Protein AF-A0AAN5CWL3-F1 (afdb_monomer)

Nearest PDB structures (foldseek):
  3g67-assembly1_B  TM=2.991E-01  e=2.976E+00  Thermotoga maritima
  3g6b-assembly1_B  TM=2.687E-01  e=3.413E+00  Thermotoga maritima
  3ja6-assembly1_I  TM=2.545E-01  e=3.413E+00  Escherichia coli

InterPro domains:
  IPR019402 CWH43-like, N-terminal domain [PF10277] (7-210)
  IPR039545 Post-GPI attachment to proteins factor 2 [PTHR12892] (1-224)

Foldseek 3Di:
DLLVLLVVLQVVCCVPPQVVLQCDADPQGNVQHASHDASLCSCPPDPPSVVSNVVVLVVVLVVLVVCLVQLCVLQPDDPPLNVLLNVLSVQLSVLVVLLSVQHPPDPVSVVSNVVSVVSNLVSLLVNLVSSLVSLVVSCVCVVDPVSVVLSVVSVVLSVVLVVLVVLLVVLSVVCNVVVDNVSVVSNRVSSSSNSVSSVVSVVSSVVVSVVPDPDDDPDDPDDD

Mean predicted aligned error: 6.29 Å

Structure (mmCIF, N/CA/C/O backbone):
data_AF-A0AAN5CWL3-F1
#
_entry.id   AF-A0AAN5CWL3-F1
#
loop_
_atom_site.group_PDB
_atom_site.id
_atom_site.type_symbol
_atom_site.label_atom_id
_atom_site.label_alt_id
_atom_site.label_comp_id
_atom_site.label_asym_id
_atom_site.label_entity_id
_atom_site.label_seq_id
_atom_site.pdbx_PDB_ins_code
_atom_site.Cartn_x
_atom_site.Cartn_y
_atom_site.Cartn_z
_atom_site.occupancy
_atom_site.B_iso_or_equiv
_atom_site.auth_seq_id
_atom_site.auth_comp_id
_atom_site.auth_asym_id
_atom_site.auth_atom_id
_atom_site.pdbx_PDB_model_num
ATOM 1 N N . LEU A 1 1 ? -11.736 -1.104 -3.174 1.00 79.50 1 LEU A N 1
ATOM 2 C CA . LEU A 1 1 ? -11.719 -0.531 -4.537 1.00 79.50 1 LEU A CA 1
ATOM 3 C C . LEU A 1 1 ? -10.296 -0.461 -5.112 1.0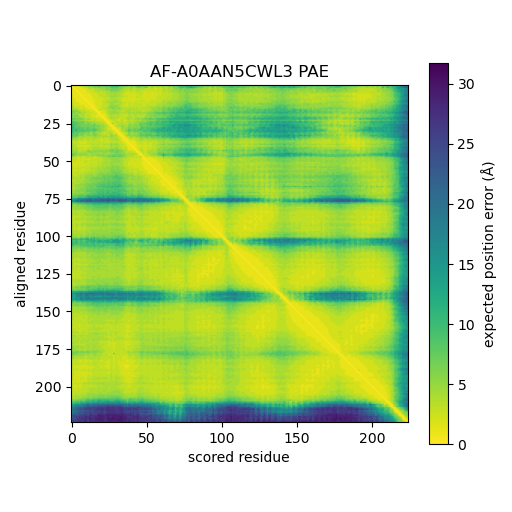0 79.50 1 LEU A C 1
ATOM 5 O O . LEU A 1 1 ? -10.069 -1.231 -6.031 1.00 79.50 1 LEU A O 1
ATOM 9 N N . PRO A 1 2 ? -9.313 0.294 -4.566 1.00 80.75 2 PRO A N 1
ATOM 10 C CA . PRO A 1 2 ? -7.988 0.422 -5.200 1.00 80.75 2 PRO A CA 1
ATOM 11 C C . PRO A 1 2 ? -7.260 -0.899 -5.455 1.00 80.75 2 PRO A C 1
ATOM 13 O O . PRO A 1 2 ? -6.766 -1.118 -6.552 1.00 80.75 2 PRO A O 1
ATOM 16 N N . ALA A 1 3 ? -7.234 -1.807 -4.478 1.00 85.50 3 ALA A N 1
ATOM 17 C CA . ALA A 1 3 ? -6.549 -3.087 -4.645 1.00 85.50 3 ALA A CA 1
ATOM 18 C C . ALA A 1 3 ? -7.186 -3.974 -5.723 1.00 85.50 3 ALA A C 1
ATOM 20 O O . ALA A 1 3 ? -6.472 -4.546 -6.537 1.00 85.50 3 ALA A O 1
ATOM 21 N N . LEU A 1 4 ? -8.522 -4.029 -5.780 1.00 87.94 4 LEU A N 1
ATOM 22 C CA . LEU A 1 4 ? -9.232 -4.736 -6.850 1.00 87.94 4 LEU A CA 1
ATOM 23 C C . LEU A 1 4 ? -8.887 -4.137 -8.215 1.00 87.94 4 LEU A C 1
ATOM 25 O O . LEU A 1 4 ? -8.538 -4.875 -9.128 1.00 87.94 4 LEU A O 1
ATOM 29 N N . SER A 1 5 ? -8.905 -2.808 -8.334 1.00 87.62 5 SER A N 1
ATOM 30 C CA . SER A 1 5 ? -8.532 -2.112 -9.567 1.00 87.62 5 SER A CA 1
ATOM 31 C C . SER A 1 5 ? -7.090 -2.405 -9.982 1.00 87.62 5 SER A C 1
ATOM 33 O O . SER A 1 5 ? -6.843 -2.635 -11.161 1.00 87.62 5 SER A O 1
ATOM 35 N N . ILE A 1 6 ? -6.145 -2.460 -9.035 1.00 89.00 6 ILE A N 1
ATOM 36 C CA . ILE A 1 6 ? -4.753 -2.833 -9.320 1.00 89.00 6 ILE A CA 1
ATOM 37 C C . ILE A 1 6 ? -4.670 -4.267 -9.840 1.00 89.00 6 ILE A C 1
ATOM 39 O O . ILE A 1 6 ? -4.045 -4.486 -10.872 1.00 89.00 6 ILE A O 1
ATOM 43 N N . TYR A 1 7 ? -5.304 -5.240 -9.179 1.00 91.94 7 TYR A N 1
ATOM 44 C CA . TYR A 1 7 ? -5.269 -6.627 -9.655 1.00 91.94 7 TYR A CA 1
ATOM 45 C C . TYR A 1 7 ? -5.927 -6.783 -11.023 1.00 91.94 7 TYR A C 1
ATOM 47 O O . TYR A 1 7 ? -5.388 -7.487 -11.872 1.00 91.94 7 TYR A O 1
ATOM 55 N N . LEU A 1 8 ? -7.029 -6.073 -11.277 1.00 91.56 8 LEU A N 1
ATOM 56 C CA . LEU A 1 8 ? -7.641 -6.015 -12.603 1.00 91.56 8 LEU A CA 1
ATOM 57 C C . LEU A 1 8 ? -6.682 -5.421 -13.641 1.00 91.56 8 LEU A C 1
ATOM 59 O O . LEU A 1 8 ? -6.566 -5.976 -14.729 1.00 91.56 8 LEU A O 1
ATOM 63 N N . CYS A 1 9 ? -5.952 -4.350 -13.308 1.00 90.12 9 CYS A N 1
ATOM 64 C CA . CYS A 1 9 ? -4.927 -3.787 -14.189 1.00 90.12 9 CYS A CA 1
ATOM 65 C C . CYS A 1 9 ? -3.799 -4.791 -14.452 1.00 90.12 9 CYS A C 1
ATOM 67 O O . CYS A 1 9 ? -3.407 -4.957 -15.597 1.00 90.12 9 CYS A O 1
ATOM 69 N N . ILE A 1 10 ? -3.307 -5.491 -13.424 1.00 89.62 10 ILE A N 1
ATOM 70 C CA . ILE A 1 10 ? -2.256 -6.514 -13.551 1.00 89.62 10 ILE A CA 1
ATOM 71 C C . ILE A 1 10 ? -2.705 -7.631 -14.485 1.00 89.62 10 ILE A C 1
ATOM 73 O O . ILE A 1 10 ? -2.039 -7.894 -15.483 1.00 89.62 10 ILE A O 1
ATOM 77 N N . ILE A 1 11 ? -3.855 -8.239 -14.201 1.00 91.12 11 ILE A N 1
ATOM 78 C CA . ILE A 1 11 ? -4.400 -9.338 -14.999 1.00 91.12 11 ILE A CA 1
ATOM 79 C C . ILE A 1 11 ? -4.647 -8.871 -16.437 1.00 91.12 11 ILE A C 1
ATOM 81 O O . ILE A 1 11 ? -4.184 -9.511 -17.376 1.00 91.12 11 ILE A O 1
ATOM 85 N N . SER A 1 12 ? -5.313 -7.726 -16.620 1.00 90.38 12 SER A N 1
ATOM 86 C CA . SER A 1 12 ? -5.584 -7.166 -17.947 1.00 90.38 12 SER A CA 1
ATOM 87 C C . SER A 1 12 ? -4.302 -6.915 -18.735 1.00 90.38 12 SER A C 1
ATOM 89 O O . SER A 1 12 ? -4.251 -7.206 -19.924 1.00 90.38 12 SER A O 1
ATOM 91 N N . SER A 1 13 ? -3.252 -6.415 -18.092 1.00 88.25 13 SER A N 1
ATOM 92 C CA . SER A 1 13 ? -1.973 -6.174 -18.749 1.00 88.25 13 SER A CA 1
ATOM 93 C C . SER A 1 13 ? -1.266 -7.446 -19.188 1.00 88.25 13 SER A C 1
ATOM 95 O O . SER A 1 13 ? -0.674 -7.450 -20.263 1.00 88.25 13 SER A O 1
ATOM 97 N N . PHE A 1 14 ? -1.353 -8.524 -18.406 1.00 88.00 14 PHE A N 1
ATOM 98 C CA . PHE A 1 14 ? -0.817 -9.821 -18.818 1.00 88.00 14 PHE A CA 1
ATOM 99 C C . PHE A 1 14 ? -1.525 -10.378 -20.054 1.00 88.00 14 PHE A C 1
ATOM 101 O O . PHE A 1 14 ? -0.875 -11.034 -20.857 1.00 88.00 14 PHE A O 1
ATOM 108 N N . PHE A 1 15 ? -2.816 -10.092 -20.246 1.00 89.62 15 PHE A N 1
ATOM 109 C CA . PHE A 1 15 ? -3.534 -10.496 -21.458 1.00 89.62 15 PHE A CA 1
ATOM 110 C C . PHE A 1 15 ? -3.274 -9.566 -22.647 1.00 89.62 15 PHE A C 1
ATOM 112 O O . PHE A 1 15 ? -3.066 -10.041 -23.758 1.00 89.62 15 PHE A O 1
ATOM 119 N N . SER A 1 16 ? -3.274 -8.251 -22.427 1.00 89.62 16 SER A N 1
ATOM 120 C CA . SER A 1 16 ? -3.206 -7.267 -23.516 1.00 89.62 16 SER A CA 1
ATOM 121 C C . SER A 1 16 ? -1.782 -6.931 -23.967 1.00 89.62 16 SER A C 1
ATOM 123 O O . SER A 1 16 ? -1.596 -6.507 -25.100 1.00 89.62 16 SER A O 1
ATOM 125 N N . ASN A 1 17 ? -0.782 -7.079 -23.091 1.00 88.00 17 ASN A N 1
ATOM 126 C CA . ASN A 1 17 ? 0.600 -6.635 -23.319 1.00 88.00 17 ASN A CA 1
ATOM 127 C C . ASN A 1 17 ? 1.632 -7.731 -22.986 1.00 88.00 17 ASN A C 1
ATOM 129 O O . ASN A 1 17 ? 2.762 -7.418 -22.602 1.00 88.00 17 ASN A O 1
ATOM 133 N N . ALA A 1 18 ? 1.252 -9.007 -23.126 1.00 86.31 18 ALA A N 1
ATOM 134 C CA . ALA A 1 18 ? 2.096 -10.165 -22.809 1.00 86.31 18 ALA A CA 1
ATOM 135 C C . ALA A 1 18 ? 3.486 -10.082 -23.460 1.00 86.31 18 ALA A C 1
ATOM 137 O O . ALA A 1 18 ? 4.497 -10.287 -22.787 1.00 86.31 18 ALA A O 1
ATOM 138 N N . ASP A 1 19 ? 3.534 -9.710 -24.743 1.00 86.31 19 ASP A N 1
ATOM 139 C CA . ASP A 1 19 ? 4.782 -9.610 -25.498 1.00 86.31 19 ASP A CA 1
ATOM 140 C C . ASP A 1 19 ? 5.715 -8.568 -24.877 1.00 86.31 19 ASP A C 1
ATOM 142 O O . ASP A 1 19 ? 6.866 -8.861 -24.577 1.00 86.31 19 ASP A O 1
ATOM 146 N N . GLN A 1 20 ? 5.217 -7.366 -24.579 1.00 86.19 20 GLN A N 1
ATOM 147 C CA . GLN A 1 20 ? 6.033 -6.310 -23.967 1.00 86.19 20 GLN A CA 1
ATOM 148 C C . GLN A 1 20 ? 6.523 -6.695 -22.565 1.00 86.19 20 GLN A C 1
ATOM 150 O O . GLN A 1 20 ? 7.660 -6.390 -22.203 1.00 86.19 20 GLN A O 1
ATOM 155 N N . ILE A 1 21 ? 5.689 -7.395 -21.791 1.00 87.06 21 ILE A N 1
ATOM 156 C CA . ILE A 1 21 ? 6.039 -7.895 -20.457 1.00 87.06 21 ILE A CA 1
ATOM 157 C C . ILE A 1 21 ? 7.160 -8.934 -20.540 1.00 87.06 21 ILE A C 1
ATOM 159 O O . ILE A 1 21 ? 8.103 -8.865 -19.757 1.00 87.06 21 ILE A O 1
ATOM 163 N N . ALA A 1 22 ? 7.115 -9.850 -21.510 1.00 83.75 22 ALA A N 1
ATOM 164 C CA . ALA A 1 22 ? 8.139 -10.881 -21.683 1.00 83.75 22 ALA A CA 1
ATOM 165 C C . ALA A 1 22 ? 9.536 -10.304 -21.990 1.00 83.75 22 ALA A C 1
ATOM 167 O O . ALA A 1 22 ? 10.556 -10.926 -21.674 1.00 83.75 22 ALA A O 1
ATOM 168 N N . TYR A 1 23 ? 9.597 -9.105 -22.578 1.00 85.06 23 TYR A N 1
ATOM 169 C CA . TYR A 1 23 ? 10.843 -8.383 -22.851 1.00 85.06 23 TYR A CA 1
ATOM 170 C C . TYR A 1 23 ? 11.202 -7.335 -21.787 1.00 85.06 23 TYR A C 1
ATOM 172 O O . TYR A 1 23 ? 12.205 -6.639 -21.950 1.00 85.06 23 TYR A O 1
ATOM 180 N N . TYR A 1 24 ? 10.447 -7.230 -20.689 1.00 85.38 24 TYR A N 1
ATOM 181 C CA . TYR A 1 24 ? 10.758 -6.283 -19.625 1.00 85.38 24 TYR A CA 1
ATOM 182 C C . TYR A 1 24 ? 12.102 -6.623 -18.966 1.00 85.38 24 TYR A C 1
ATOM 184 O O . TYR A 1 24 ? 12.316 -7.732 -18.470 1.00 85.38 24 TYR A O 1
ATOM 192 N N . SER A 1 25 ? 13.011 -5.650 -18.932 1.00 85.12 25 SER A N 1
ATOM 193 C CA . SER A 1 25 ? 14.343 -5.803 -18.347 1.00 85.12 25 SER A CA 1
ATOM 194 C C . SER A 1 25 ? 14.505 -5.001 -17.062 1.00 85.12 25 SER A C 1
ATOM 196 O O . SER A 1 25 ? 13.950 -3.909 -16.913 1.00 85.12 25 SER A O 1
ATOM 198 N N . ILE A 1 26 ? 15.347 -5.489 -16.151 1.00 84.62 26 ILE A N 1
ATOM 199 C CA . ILE A 1 26 ? 15.735 -4.721 -14.963 1.00 84.62 26 ILE A CA 1
ATOM 200 C C . ILE A 1 26 ? 16.492 -3.458 -15.430 1.00 84.62 26 ILE A C 1
ATOM 202 O O . ILE A 1 26 ? 17.439 -3.594 -16.204 1.00 84.62 26 ILE A O 1
ATOM 206 N N . PRO A 1 27 ? 16.160 -2.238 -14.955 1.00 77.62 27 PRO A N 1
ATOM 207 C CA . PRO A 1 27 ? 16.723 -0.992 -15.498 1.00 77.62 27 PRO A CA 1
ATOM 208 C C . PRO A 1 27 ? 18.258 -0.903 -15.518 1.00 77.62 27 PRO A C 1
ATOM 210 O O . PRO A 1 27 ? 18.821 -0.207 -16.353 1.00 77.62 27 PRO A O 1
ATOM 213 N N . THR A 1 28 ? 18.942 -1.584 -14.594 1.00 83.19 28 THR A N 1
ATOM 214 C CA . THR A 1 28 ? 20.413 -1.621 -14.502 1.00 83.19 28 THR A CA 1
ATOM 215 C C . THR A 1 28 ? 21.038 -2.848 -15.169 1.00 83.19 28 THR A C 1
ATOM 217 O O . THR A 1 28 ? 22.256 -2.911 -15.291 1.00 83.19 28 THR A O 1
ATOM 220 N N . CYS A 1 29 ? 20.230 -3.824 -15.590 1.00 87.06 29 CYS A N 1
ATOM 221 C CA . CYS A 1 29 ? 20.677 -5.099 -16.148 1.00 87.06 29 CYS A CA 1
ATOM 222 C C . CYS A 1 29 ? 19.821 -5.436 -17.386 1.00 87.06 29 CYS A C 1
ATOM 224 O O . CYS A 1 29 ? 18.930 -6.282 -17.306 1.00 87.06 29 CYS A O 1
ATOM 226 N N . PRO A 1 30 ? 20.065 -4.783 -18.539 1.00 84.31 30 PRO A N 1
ATOM 227 C CA . PRO A 1 30 ? 19.209 -4.897 -19.728 1.00 84.31 30 PRO A CA 1
ATOM 228 C C . PRO A 1 30 ? 19.206 -6.303 -20.352 1.00 84.31 30 PRO A C 1
ATOM 230 O O . PRO A 1 30 ? 18.271 -6.681 -21.048 1.00 84.31 30 PRO A O 1
ATOM 233 N N . HIS A 1 31 ? 20.242 -7.097 -20.079 1.00 85.62 31 HIS A N 1
ATOM 234 C CA . HIS A 1 31 ? 20.364 -8.486 -20.524 1.00 85.62 31 HIS A CA 1
ATOM 235 C C . HIS A 1 31 ? 19.501 -9.458 -19.702 1.00 85.62 31 HIS A C 1
ATOM 237 O O . HIS A 1 31 ? 19.289 -10.594 -20.121 1.00 85.62 31 HIS A O 1
ATOM 243 N N . VAL A 1 32 ? 18.990 -9.024 -18.546 1.00 84.56 32 VAL A N 1
ATOM 244 C CA . VAL A 1 32 ? 18.172 -9.845 -17.654 1.00 84.56 32 VAL A CA 1
ATOM 245 C C . VAL A 1 32 ? 16.703 -9.500 -17.852 1.00 84.56 32 VAL A C 1
ATOM 247 O O . VAL A 1 32 ? 16.237 -8.437 -17.435 1.00 84.56 32 VAL A O 1
ATOM 250 N N . LYS A 1 33 ? 15.975 -10.423 -18.483 1.00 85.38 33 LYS A N 1
ATOM 251 C CA . LYS A 1 33 ? 14.531 -10.315 -18.709 1.00 85.38 33 LYS A CA 1
ATOM 252 C C . LYS A 1 33 ? 13.753 -10.881 -17.524 1.00 85.38 33 LYS A C 1
ATOM 254 O O . LYS A 1 33 ? 14.149 -11.886 -16.936 1.00 85.38 33 LYS A O 1
ATOM 259 N N . SER A 1 34 ? 12.637 -10.245 -17.197 1.00 84.44 34 SER A N 1
ATOM 260 C CA . SER A 1 34 ? 11.682 -10.689 -16.186 1.00 84.44 34 SER A CA 1
ATOM 261 C C . SER A 1 34 ? 10.323 -10.859 -16.845 1.00 84.44 34 SER A C 1
ATOM 263 O O . SER A 1 34 ? 9.791 -9.902 -17.391 1.00 84.44 34 SER A O 1
ATOM 265 N N . GLY A 1 35 ? 9.733 -12.052 -16.746 1.00 84.12 35 GLY A N 1
ATOM 266 C CA . GLY A 1 35 ? 8.375 -12.319 -17.245 1.00 84.12 35 GLY A CA 1
ATOM 267 C C . GLY A 1 35 ? 7.259 -11.702 -16.394 1.00 84.12 35 GLY A C 1
ATOM 268 O O . GLY A 1 35 ? 6.087 -11.931 -16.669 1.00 84.12 35 GLY A O 1
ATOM 269 N N . ILE A 1 36 ? 7.610 -10.951 -15.348 1.00 88.62 36 ILE A N 1
ATOM 270 C CA . ILE A 1 36 ? 6.675 -10.238 -14.475 1.00 88.62 36 ILE A CA 1
ATOM 271 C C . ILE A 1 36 ? 7.116 -8.791 -14.277 1.00 88.62 36 ILE A C 1
ATOM 273 O O . ILE A 1 36 ? 8.315 -8.486 -14.252 1.00 88.62 36 ILE A O 1
ATOM 277 N N . THR A 1 37 ? 6.139 -7.904 -14.098 1.00 89.44 37 THR A N 1
ATOM 278 C CA . THR A 1 37 ? 6.364 -6.462 -14.006 1.00 89.44 37 THR A CA 1
ATOM 279 C C . THR A 1 37 ? 5.967 -5.890 -12.647 1.00 89.44 37 THR A C 1
ATOM 281 O O . THR A 1 37 ? 4.961 -6.306 -12.065 1.00 89.44 37 THR A O 1
ATOM 284 N N . PRO A 1 38 ? 6.707 -4.886 -12.143 1.00 90.06 38 PRO A N 1
ATOM 285 C CA . PRO A 1 38 ? 6.305 -4.123 -10.966 1.00 90.06 38 PRO A CA 1
ATOM 286 C C . PRO A 1 38 ? 4.922 -3.497 -11.140 1.00 90.06 38 PRO A C 1
ATOM 288 O O . PRO A 1 38 ? 4.526 -3.137 -12.252 1.00 90.06 38 PRO A O 1
ATOM 291 N N . VAL A 1 39 ? 4.216 -3.265 -10.036 1.00 89.38 39 VAL A N 1
ATOM 292 C CA . VAL A 1 39 ? 2.865 -2.671 -10.083 1.00 89.38 39 VAL A CA 1
ATOM 293 C C . VAL A 1 39 ? 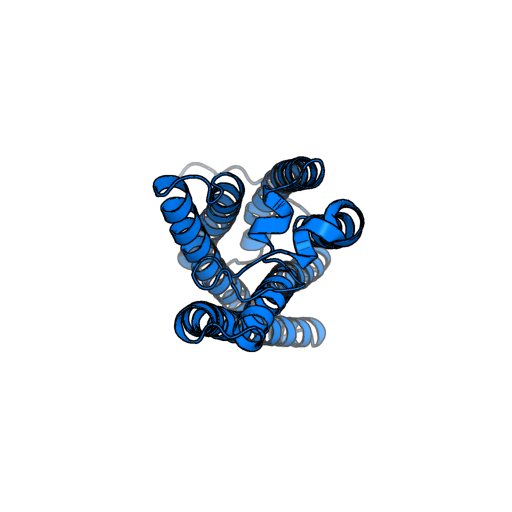2.890 -1.293 -10.719 1.00 89.38 39 VAL A C 1
ATOM 295 O O . VAL A 1 39 ? 2.049 -0.978 -11.557 1.00 89.38 39 VAL A O 1
ATOM 298 N N . SER A 1 40 ? 3.903 -0.504 -10.357 1.00 86.25 40 SER A N 1
ATOM 299 C CA . SER A 1 40 ? 4.126 0.833 -10.907 1.00 86.25 40 SER A CA 1
ATOM 300 C C . SER A 1 40 ? 4.303 0.848 -12.425 1.00 86.25 40 SER A C 1
ATOM 302 O O . SER A 1 40 ? 4.023 1.871 -13.025 1.00 86.25 40 SER A O 1
ATOM 304 N N . TYR A 1 41 ? 4.738 -0.247 -13.052 1.00 86.12 41 TYR A N 1
ATOM 305 C CA . TYR A 1 41 ? 4.801 -0.349 -14.511 1.00 86.12 41 TYR A CA 1
ATOM 306 C C . TYR A 1 41 ? 3.404 -0.622 -15.080 1.00 86.12 41 TYR A C 1
ATOM 308 O O . TYR A 1 41 ? 2.899 0.110 -15.927 1.00 86.12 41 TYR A O 1
ATOM 316 N N . THR A 1 42 ? 2.712 -1.606 -14.512 1.00 85.81 42 THR A N 1
ATOM 317 C CA . THR A 1 42 ? 1.397 -2.042 -14.984 1.00 85.81 42 THR A CA 1
ATOM 318 C C . THR A 1 42 ? 0.328 -0.947 -14.950 1.00 85.81 42 THR A C 1
ATOM 320 O O . THR A 1 42 ? -0.455 -0.820 -15.889 1.00 85.81 42 THR A O 1
ATOM 323 N N . ILE A 1 43 ? 0.276 -0.155 -13.879 1.00 84.31 43 ILE A N 1
ATOM 324 C CA . ILE A 1 43 ? -0.754 0.883 -13.704 1.00 84.31 43 ILE A CA 1
ATOM 325 C C . ILE A 1 43 ? -0.423 2.195 -14.427 1.00 84.31 43 ILE A C 1
ATOM 327 O O . ILE A 1 43 ? -1.270 3.079 -14.507 1.00 84.31 43 ILE A O 1
ATOM 331 N N . ALA A 1 44 ? 0.807 2.350 -14.913 1.00 81.56 44 ALA A N 1
ATOM 332 C CA . ALA A 1 44 ? 1.325 3.618 -15.414 1.00 81.56 44 ALA A CA 1
ATOM 333 C C . ALA A 1 44 ? 1.523 3.645 -16.922 1.00 81.56 44 ALA A C 1
ATOM 335 O O . ALA A 1 44 ? 1.333 4.683 -17.555 1.00 81.56 44 ALA A O 1
ATOM 336 N N . THR A 1 45 ? 1.972 2.522 -17.477 1.00 83.25 45 THR A N 1
ATOM 337 C CA . THR A 1 45 ? 2.548 2.487 -18.819 1.00 83.25 45 THR A CA 1
ATOM 338 C C . THR A 1 45 ? 1.479 2.404 -19.901 1.00 83.25 45 THR A C 1
ATOM 340 O O . THR A 1 45 ? 1.633 3.015 -20.954 1.00 83.25 45 THR A O 1
ATOM 343 N N . TRP A 1 46 ? 0.380 1.692 -19.647 1.00 83.25 46 TRP A N 1
ATOM 344 C CA . TRP A 1 46 ? -0.576 1.332 -20.692 1.00 83.25 46 TRP A CA 1
ATOM 345 C C . TRP A 1 46 ? -1.957 1.959 -20.489 1.00 83.25 46 TRP A C 1
ATOM 347 O O . TRP A 1 46 ? -2.462 2.083 -19.369 1.00 83.25 46 TRP A O 1
ATOM 357 N N . ALA A 1 47 ? -2.589 2.327 -21.603 1.00 83.00 47 ALA A N 1
ATOM 358 C CA . ALA A 1 47 ? -4.025 2.563 -21.665 1.00 83.00 47 ALA A CA 1
ATOM 359 C C . ALA A 1 47 ? -4.722 1.250 -22.076 1.00 83.00 47 ALA A C 1
ATOM 361 O O . ALA A 1 47 ? -4.212 0.572 -22.968 1.00 83.00 47 ALA A O 1
ATOM 362 N N . PRO A 1 48 ? -5.869 0.881 -21.468 1.00 87.12 48 PRO A N 1
ATOM 363 C CA . PRO A 1 48 ? -6.719 1.676 -20.569 1.00 87.12 48 PRO A CA 1
ATOM 364 C C . PRO A 1 48 ? -6.378 1.582 -19.065 1.00 87.12 48 PRO A C 1
ATOM 366 O O . PRO A 1 48 ? -7.010 2.260 -18.254 1.00 87.12 48 PRO A O 1
ATOM 369 N N . GLN A 1 49 ? -5.395 0.774 -18.661 1.00 89.19 49 GLN A N 1
ATOM 370 C CA . GLN A 1 49 ? -5.100 0.455 -17.254 1.00 89.19 49 GLN A CA 1
ATOM 371 C C . GLN A 1 49 ? -4.799 1.704 -16.418 1.00 89.19 49 GLN A C 1
ATOM 373 O O . GLN A 1 49 ? -5.335 1.865 -15.321 1.00 89.19 49 GLN A O 1
ATOM 378 N N . ARG A 1 50 ? -4.033 2.649 -16.971 1.00 86.25 50 ARG A N 1
ATOM 379 C CA . ARG A 1 50 ? -3.761 3.942 -16.330 1.00 86.25 50 ARG A CA 1
ATOM 380 C C . ARG A 1 50 ? -5.028 4.743 -16.038 1.00 86.25 50 ARG A C 1
ATOM 382 O O . ARG A 1 50 ? -5.148 5.333 -14.967 1.00 86.25 50 ARG A O 1
ATOM 389 N N . GLN A 1 51 ? -5.982 4.770 -16.966 1.00 88.69 51 GLN A N 1
ATOM 390 C CA . GLN A 1 51 ? -7.237 5.509 -16.792 1.00 88.69 51 GLN A CA 1
ATOM 391 C C . GLN A 1 51 ? -8.119 4.845 -15.730 1.00 88.69 51 GLN A C 1
ATOM 393 O O . GLN A 1 51 ? -8.636 5.529 -14.847 1.00 88.69 51 GLN A O 1
ATOM 398 N N . LEU A 1 52 ? -8.221 3.512 -15.763 1.00 89.25 52 LEU A N 1
ATOM 399 C CA . LEU A 1 52 ? -8.937 2.732 -14.750 1.00 89.25 52 LEU A CA 1
ATOM 400 C C . LEU A 1 52 ? -8.360 2.957 -13.348 1.00 89.25 52 LEU A C 1
ATOM 402 O O . LEU A 1 52 ? -9.110 3.162 -12.390 1.00 89.25 52 LEU A O 1
ATOM 406 N N . TRP A 1 53 ? -7.031 2.980 -13.226 1.00 90.25 53 TRP A N 1
ATOM 407 C CA . TRP A 1 53 ? -6.358 3.269 -11.965 1.00 90.25 53 TRP A CA 1
ATOM 408 C C . TRP A 1 53 ? -6.677 4.676 -11.444 1.00 90.25 53 TRP A C 1
ATOM 410 O O . TRP A 1 53 ? -7.070 4.829 -10.286 1.00 90.25 53 TRP A O 1
ATOM 420 N N . MET A 1 54 ? -6.604 5.697 -12.303 1.00 89.31 54 MET A N 1
ATOM 421 C CA . MET A 1 54 ? -6.926 7.076 -11.920 1.00 89.31 54 MET A CA 1
ATOM 422 C C . MET A 1 54 ? -8.381 7.248 -11.473 1.00 89.31 54 MET A C 1
ATOM 424 O O . MET A 1 54 ? -8.636 7.886 -10.451 1.00 89.31 54 MET A O 1
ATOM 428 N N . ILE A 1 55 ? -9.336 6.637 -12.182 1.00 89.19 55 ILE A N 1
ATOM 429 C CA . ILE A 1 55 ? -10.753 6.641 -11.784 1.00 89.19 55 ILE A CA 1
ATOM 430 C C . ILE A 1 55 ? -10.917 5.970 -10.418 1.00 89.19 55 ILE A C 1
ATOM 432 O O . ILE A 1 55 ? -11.605 6.489 -9.537 1.00 89.19 55 ILE A O 1
ATOM 436 N N . SER A 1 56 ? -10.244 4.837 -10.206 1.00 90.56 56 SER A N 1
ATOM 437 C CA . SER A 1 56 ? -10.288 4.138 -8.926 1.00 90.56 56 SER A CA 1
ATOM 438 C C . SER A 1 56 ? -9.752 4.986 -7.773 1.00 90.56 56 SER A C 1
ATOM 440 O O . SER A 1 56 ? -10.285 4.888 -6.667 1.00 90.56 56 SER A O 1
ATOM 442 N N . LEU A 1 57 ? -8.706 5.785 -7.990 1.00 88.19 57 LEU A N 1
ATOM 443 C CA . LEU A 1 57 ? -8.176 6.698 -6.976 1.00 88.19 57 LEU A CA 1
ATOM 444 C C . LEU A 1 57 ? -9.137 7.848 -6.686 1.00 88.19 57 LEU A C 1
ATOM 446 O O . LEU A 1 57 ? -9.384 8.146 -5.517 1.00 88.19 57 LEU A O 1
ATOM 450 N N . LEU A 1 58 ? -9.715 8.440 -7.734 1.00 88.19 58 LEU A N 1
ATOM 451 C CA . LEU A 1 58 ? -10.683 9.528 -7.612 1.00 88.19 58 LEU A CA 1
ATOM 452 C C . LEU A 1 58 ? -11.909 9.101 -6.798 1.00 88.19 58 LEU A C 1
ATOM 454 O O . LEU A 1 58 ? -12.358 9.843 -5.933 1.00 88.19 58 LEU A O 1
ATOM 458 N N . LEU A 1 59 ? -12.417 7.889 -7.030 1.00 88.00 59 LEU A N 1
ATOM 459 C CA . LEU A 1 59 ? -13.538 7.330 -6.270 1.00 88.00 59 LEU A CA 1
ATOM 460 C C . LEU A 1 59 ? -13.142 6.920 -4.847 1.00 88.00 59 LEU A C 1
ATOM 462 O O . LEU A 1 59 ? -13.945 7.011 -3.919 1.00 88.00 59 LEU A O 1
ATOM 466 N N . HIS A 1 60 ? -11.910 6.448 -4.656 1.00 87.25 60 HIS A N 1
ATOM 467 C CA . HIS A 1 60 ? -11.455 5.999 -3.348 1.00 87.25 60 HIS A CA 1
ATOM 468 C C . HIS A 1 60 ? -11.219 7.153 -2.376 1.00 87.25 60 HIS A C 1
ATOM 470 O O . HIS A 1 60 ? -11.497 6.997 -1.188 1.00 87.25 60 HIS A O 1
ATOM 476 N N . PHE A 1 61 ? -10.724 8.294 -2.858 1.00 84.62 61 PHE A N 1
ATOM 477 C CA . PHE A 1 61 ? -10.322 9.400 -1.994 1.00 84.62 61 PHE A CA 1
ATOM 478 C C . PHE A 1 61 ? -11.481 9.940 -1.125 1.00 84.62 61 PHE A C 1
ATOM 480 O O . PHE A 1 61 ? -11.324 9.938 0.096 1.00 84.62 61 PHE A O 1
ATOM 487 N N . PRO A 1 62 ? -12.679 10.264 -1.663 1.00 84.62 62 PRO A N 1
ATOM 488 C CA . PRO A 1 62 ? -13.821 10.682 -0.844 1.00 84.62 62 PRO A CA 1
ATOM 489 C C . PRO A 1 62 ? -14.268 9.613 0.157 1.00 84.62 62 PRO A C 1
ATOM 491 O O . PRO A 1 62 ? -14.516 9.915 1.324 1.00 84.62 62 PRO A O 1
ATOM 494 N N . ALA A 1 63 ? -14.326 8.346 -0.270 1.00 85.69 63 ALA A N 1
ATOM 495 C CA . ALA A 1 63 ? -14.701 7.236 0.605 1.00 85.69 63 ALA A CA 1
ATOM 496 C C . ALA A 1 63 ? -13.713 7.083 1.771 1.00 85.69 63 ALA A C 1
ATOM 498 O O . ALA A 1 63 ? -14.105 6.854 2.916 1.00 85.69 63 ALA A O 1
ATOM 499 N N . ARG A 1 64 ? -12.418 7.260 1.496 1.00 84.94 64 ARG A N 1
ATOM 500 C CA . ARG A 1 64 ? -11.363 7.231 2.504 1.00 84.94 64 ARG A CA 1
ATOM 501 C C . ARG A 1 64 ? -11.494 8.396 3.483 1.00 84.94 64 ARG A C 1
ATOM 503 O O . ARG A 1 64 ? -11.397 8.169 4.685 1.00 84.94 64 ARG A O 1
ATOM 510 N N . THR A 1 65 ? -11.774 9.606 3.001 1.00 85.19 65 THR A N 1
ATOM 511 C CA . THR A 1 65 ? -12.014 10.781 3.850 1.00 85.19 65 THR A CA 1
ATOM 512 C C . THR A 1 65 ? -13.217 10.587 4.776 1.00 85.19 65 THR A C 1
ATOM 514 O O . THR A 1 65 ? -13.129 10.928 5.952 1.00 85.19 65 THR A O 1
ATOM 517 N N . LEU A 1 66 ? -14.312 9.982 4.301 1.00 85.38 66 LEU A N 1
ATOM 518 C CA . LEU A 1 66 ? -15.465 9.659 5.153 1.00 85.38 66 LEU A CA 1
ATOM 519 C C . LEU A 1 66 ? -15.082 8.696 6.285 1.00 85.38 66 LEU A C 1
ATOM 521 O O . LEU A 1 66 ? -15.364 8.972 7.451 1.00 85.38 66 LEU A O 1
ATOM 525 N N . LEU A 1 67 ? -14.360 7.617 5.970 1.00 83.25 67 LEU A N 1
ATOM 526 C CA . LEU A 1 67 ? -13.870 6.676 6.983 1.00 83.25 67 LEU A CA 1
ATOM 527 C C . LEU A 1 67 ? -12.942 7.346 8.001 1.00 83.25 67 LEU A C 1
ATOM 529 O O . LEU A 1 67 ? -13.018 7.033 9.190 1.00 83.25 67 LEU A O 1
ATOM 533 N N . MET A 1 68 ? -12.105 8.293 7.557 1.00 84.88 68 MET A N 1
ATOM 534 C CA . MET A 1 68 ? -11.265 9.076 8.464 1.00 84.88 68 MET A CA 1
ATOM 535 C C . MET A 1 68 ? -12.096 9.856 9.476 1.00 84.88 68 MET A C 1
ATOM 537 O O . MET A 1 68 ? -11.668 9.956 10.616 1.00 84.88 68 MET A O 1
ATOM 541 N N . MET A 1 69 ? -13.259 10.392 9.097 1.00 84.31 69 MET A N 1
ATOM 542 C CA . MET A 1 69 ? -14.124 11.135 10.021 1.00 84.31 69 MET A CA 1
ATOM 543 C C . MET A 1 69 ? -14.894 10.220 10.977 1.00 84.31 69 MET A C 1
ATOM 545 O O . MET A 1 69 ? -15.109 10.595 12.127 1.00 84.31 69 MET A O 1
ATOM 549 N N . MET A 1 70 ? -15.302 9.036 10.513 1.00 84.56 70 MET A N 1
ATOM 550 C CA . MET A 1 70 ? -16.184 8.129 11.254 1.00 84.56 70 MET A CA 1
ATOM 551 C C . MET A 1 70 ? -15.443 7.287 12.301 1.00 84.56 70 MET A C 1
ATOM 553 O O . MET A 1 70 ? -15.838 7.258 13.464 1.00 84.56 70 MET A O 1
ATOM 557 N N . ILE A 1 71 ? -14.342 6.628 11.924 1.00 84.06 71 ILE A N 1
ATOM 558 C CA . ILE A 1 71 ? -13.647 5.659 12.793 1.00 84.06 71 ILE A CA 1
ATOM 559 C C . ILE A 1 71 ? -13.175 6.284 14.122 1.00 84.06 71 ILE A C 1
ATOM 561 O O . ILE A 1 71 ? -13.407 5.688 15.176 1.00 84.06 71 ILE A O 1
ATOM 565 N N . PRO A 1 72 ? -12.587 7.498 14.145 1.00 84.56 72 PRO A N 1
ATOM 566 C CA . PRO A 1 72 ? -12.113 8.100 15.388 1.00 84.56 72 PRO A CA 1
ATOM 567 C C . PRO A 1 72 ? -13.206 8.506 16.373 1.00 84.56 72 PRO A C 1
ATOM 569 O O . PRO A 1 72 ? -12.876 8.879 17.499 1.00 84.56 72 PRO A O 1
ATOM 572 N N . GLN A 1 73 ? -14.483 8.482 15.974 1.00 81.50 73 GLN A N 1
ATOM 573 C CA . GLN A 1 73 ? -15.601 8.780 16.872 1.00 81.50 73 GLN A CA 1
ATOM 574 C C . GLN A 1 73 ? -15.791 7.688 17.932 1.00 81.50 73 GLN A C 1
ATOM 576 O O . GLN A 1 73 ? -16.237 7.998 19.031 1.00 81.50 73 GLN A O 1
ATOM 581 N N . MET A 1 74 ? -15.367 6.452 17.648 1.00 78.38 74 MET A N 1
ATOM 582 C CA . MET A 1 74 ? -15.402 5.342 18.610 1.00 78.38 74 MET A CA 1
ATOM 583 C C . MET A 1 74 ? -14.351 5.484 19.722 1.00 78.38 74 MET A C 1
ATOM 585 O O . MET A 1 74 ? -14.438 4.845 20.767 1.00 78.38 74 MET A O 1
ATOM 589 N N . TRP A 1 75 ? -13.330 6.322 19.518 1.00 81.25 75 TRP A N 1
A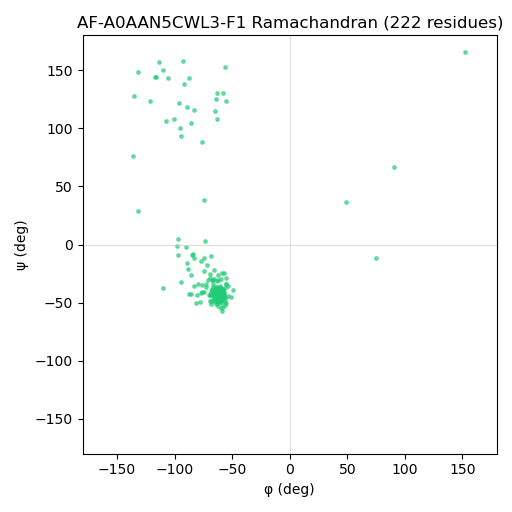TOM 590 C CA . TRP A 1 75 ? -12.246 6.508 20.480 1.00 81.25 75 TRP A CA 1
ATOM 591 C C . TRP A 1 75 ? -12.547 7.703 21.388 1.00 81.25 75 TRP A C 1
ATOM 593 O O . TRP A 1 75 ? -12.239 8.859 21.078 1.00 81.25 75 TRP A O 1
ATOM 603 N N . LEU A 1 76 ? -13.165 7.420 22.536 1.00 70.06 76 LEU A N 1
ATOM 604 C CA . LEU A 1 76 ? -13.501 8.433 23.543 1.00 70.06 76 LEU A CA 1
ATOM 605 C C . LEU A 1 76 ? -12.249 9.024 24.217 1.00 70.06 76 LEU A C 1
ATOM 607 O O . LEU A 1 76 ? -12.226 10.198 24.588 1.00 70.06 76 LEU A O 1
ATOM 611 N N . THR A 1 77 ? -11.181 8.237 24.332 1.00 69.25 77 THR A N 1
ATOM 612 C CA . THR A 1 77 ? -9.926 8.604 24.995 1.00 69.25 77 THR A CA 1
ATOM 613 C C . THR A 1 77 ? -8.801 8.886 23.992 1.00 69.25 77 THR A C 1
ATOM 615 O O . THR A 1 77 ? -8.671 8.241 22.957 1.00 69.25 77 THR A O 1
ATOM 618 N N . GLY A 1 78 ? -7.952 9.876 24.301 1.00 73.44 78 GLY A N 1
ATOM 619 C CA . GLY A 1 78 ? -6.715 10.130 23.548 1.00 73.44 78 GLY A CA 1
ATOM 620 C C . GLY A 1 78 ? -6.832 11.114 22.377 1.00 73.44 78 GLY A C 1
ATOM 621 O O . GLY A 1 78 ? -6.567 10.762 21.229 1.00 73.44 78 GLY A O 1
ATOM 622 N N . ARG A 1 79 ? -7.105 12.399 22.666 1.00 83.56 79 ARG A N 1
ATOM 623 C CA . ARG A 1 79 ? -7.105 13.496 21.665 1.00 83.56 79 ARG A CA 1
ATOM 624 C C . ARG A 1 79 ? -5.847 13.514 20.785 1.00 83.56 79 ARG A C 1
ATOM 626 O O . ARG A 1 79 ? -5.950 13.771 19.590 1.00 83.56 79 ARG A O 1
ATOM 633 N N . ARG A 1 80 ? -4.674 13.232 21.369 1.00 88.00 80 ARG A N 1
ATOM 634 C CA . ARG A 1 80 ? -3.392 13.178 20.643 1.00 88.00 80 ARG A CA 1
ATOM 635 C C . ARG A 1 80 ? -3.386 12.062 19.599 1.00 88.00 80 ARG A C 1
ATOM 637 O O . ARG A 1 80 ? -3.088 12.332 18.446 1.00 88.00 80 ARG A O 1
ATOM 644 N N . TRP A 1 81 ? -3.803 10.856 19.974 1.00 87.12 81 TRP A N 1
ATOM 645 C CA . TRP A 1 81 ? -3.864 9.710 19.066 1.00 87.12 81 TRP A CA 1
ATOM 646 C C . TRP A 1 81 ? -4.870 9.903 17.932 1.00 87.12 81 TRP A C 1
ATOM 648 O O . TRP A 1 81 ? -4.567 9.576 16.788 1.00 87.12 81 TRP A O 1
ATOM 658 N N . ARG A 1 82 ? -6.027 10.512 18.218 1.00 87.62 82 ARG A N 1
ATOM 659 C CA . ARG A 1 82 ? -7.002 10.898 17.185 1.00 87.62 82 ARG A CA 1
ATOM 660 C C . ARG A 1 82 ? -6.425 11.904 16.193 1.00 87.62 82 ARG A C 1
ATOM 662 O O . ARG A 1 82 ? -6.598 11.742 14.990 1.00 87.62 82 ARG A O 1
ATOM 669 N N . LEU A 1 83 ? -5.721 12.925 16.684 1.00 89.12 83 LEU A N 1
ATOM 670 C CA . LEU A 1 83 ? -5.051 13.896 15.819 1.00 89.12 83 LEU A CA 1
ATOM 671 C C . LEU A 1 83 ? -3.969 13.227 14.962 1.00 89.12 83 LEU A C 1
ATOM 673 O O . LEU A 1 83 ? -3.941 13.437 13.752 1.00 89.12 83 LEU A O 1
ATOM 677 N N . SER A 1 84 ? -3.128 12.385 15.568 1.00 91.88 84 SER A N 1
ATOM 678 C CA . SER A 1 84 ? -2.114 11.607 14.851 1.00 91.88 84 SER A CA 1
ATOM 679 C C . SER A 1 84 ? -2.739 10.726 13.772 1.00 91.88 84 SER A C 1
ATOM 681 O O . SER A 1 84 ? -2.224 10.686 12.661 1.00 91.88 84 SER A O 1
ATOM 683 N N . PHE A 1 85 ? -3.875 10.085 14.058 1.00 92.06 85 PHE A N 1
ATOM 684 C CA . PHE A 1 85 ? -4.620 9.300 13.079 1.00 92.06 85 PHE A CA 1
ATOM 685 C C . PHE A 1 85 ? -5.072 10.143 11.880 1.00 92.06 85 PHE A C 1
ATOM 687 O O . PHE A 1 85 ? -4.822 9.748 10.743 1.00 9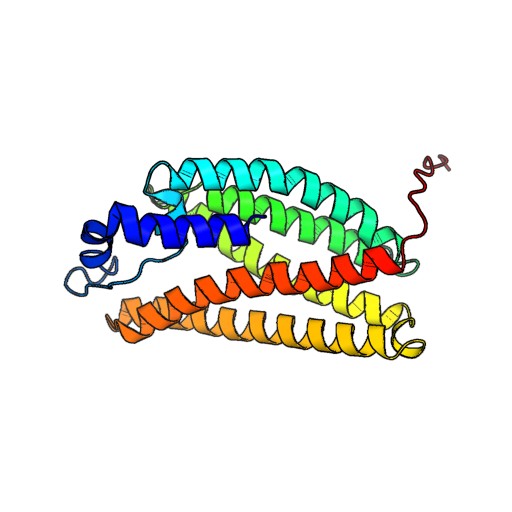2.06 85 PHE A O 1
ATOM 694 N N . TYR A 1 86 ? -5.682 11.314 12.103 1.00 91.56 86 TYR A N 1
ATOM 695 C CA . TYR A 1 86 ? -6.102 12.192 11.003 1.00 91.56 86 TYR A CA 1
ATOM 696 C C . TYR A 1 86 ? -4.918 12.624 10.134 1.00 91.56 86 TYR A C 1
ATOM 698 O O . TYR A 1 86 ? -4.991 12.546 8.908 1.00 91.56 86 TYR A O 1
ATOM 706 N N . VAL A 1 87 ? -3.819 13.049 10.765 1.00 92.50 87 VAL A N 1
ATOM 707 C CA . VAL A 1 87 ? -2.618 13.514 10.061 1.00 92.50 87 VAL A CA 1
ATOM 708 C C . VAL A 1 87 ? -2.000 12.380 9.251 1.00 92.50 87 VAL A C 1
ATOM 710 O O . VAL A 1 87 ? -1.784 12.530 8.052 1.00 92.50 87 VAL A O 1
ATOM 713 N N . LEU A 1 88 ? -1.760 11.226 9.873 1.00 94.00 88 LEU A N 1
ATOM 714 C CA . LEU A 1 88 ? -1.099 10.104 9.215 1.00 94.00 88 LEU A CA 1
ATOM 715 C C . LEU A 1 88 ? -1.959 9.496 8.108 1.00 94.00 88 LEU A C 1
ATOM 717 O O . LEU A 1 88 ? -1.425 9.193 7.049 1.00 94.00 88 LEU A O 1
ATOM 721 N N . THR A 1 89 ? -3.277 9.390 8.289 1.00 91.62 89 THR A N 1
ATOM 722 C CA . THR A 1 89 ? -4.160 8.858 7.236 1.00 91.62 89 THR A CA 1
ATOM 723 C C . THR A 1 89 ? -4.307 9.845 6.067 1.00 91.62 89 THR A C 1
ATOM 725 O O . THR A 1 89 ? -4.433 9.434 4.909 1.00 91.62 89 THR A O 1
ATOM 728 N N . SER A 1 90 ? -4.226 11.155 6.337 1.00 92.12 90 SER A N 1
ATOM 729 C CA . SER A 1 90 ? -4.147 12.180 5.285 1.00 92.12 90 SER A CA 1
ATOM 730 C C . SER A 1 90 ? -2.834 12.075 4.509 1.00 92.12 90 SER A C 1
ATOM 732 O O . SER A 1 90 ? -2.857 12.086 3.280 1.00 92.12 90 SER A O 1
ATOM 734 N N . ILE A 1 91 ? -1.705 11.905 5.211 1.00 94.12 91 ILE A N 1
ATOM 735 C CA . ILE A 1 91 ? -0.393 11.669 4.590 1.00 94.12 91 ILE A CA 1
ATOM 736 C C . ILE A 1 91 ? -0.425 10.386 3.761 1.00 94.12 91 ILE A C 1
ATOM 738 O O . ILE A 1 91 ? 0.015 10.420 2.619 1.00 94.12 91 ILE A O 1
ATOM 742 N N . GLU A 1 92 ? -0.976 9.288 4.278 1.00 92.50 92 GLU A N 1
ATOM 743 C CA . GLU A 1 92 ? -1.120 8.015 3.560 1.00 92.50 92 GLU A CA 1
ATOM 744 C C . GLU A 1 92 ? -1.884 8.212 2.246 1.00 92.50 92 GLU A C 1
ATOM 746 O O . GLU A 1 92 ? -1.406 7.836 1.175 1.00 92.50 92 GLU A O 1
ATOM 751 N N . SER A 1 93 ? -3.044 8.869 2.311 1.00 90.12 93 SER A N 1
ATOM 752 C CA . SER A 1 93 ? -3.928 9.055 1.155 1.00 90.12 93 SER A CA 1
ATOM 753 C C . SER A 1 93 ? -3.323 9.996 0.111 1.00 90.12 93 SER A C 1
ATOM 755 O O . SER A 1 93 ? -3.351 9.699 -1.083 1.00 90.12 93 SER A O 1
ATOM 757 N N . LEU A 1 94 ? -2.733 11.111 0.553 1.00 91.00 94 LEU A N 1
ATOM 758 C CA . LEU A 1 94 ? -2.064 12.063 -0.332 1.00 91.00 94 LEU A CA 1
ATOM 759 C C . LEU A 1 94 ? -0.806 11.452 -0.956 1.00 91.00 94 LEU A C 1
ATOM 761 O O . LEU A 1 94 ? -0.551 11.639 -2.141 1.00 91.00 94 LEU A O 1
ATOM 765 N N . SER A 1 95 ? -0.046 10.677 -0.183 1.00 92.25 95 SER A N 1
ATOM 766 C CA . SER A 1 95 ? 1.154 9.998 -0.671 1.00 92.25 95 SER A CA 1
ATOM 767 C C . SER A 1 95 ? 0.811 8.948 -1.721 1.00 92.25 95 SER A C 1
ATOM 769 O O . SER A 1 95 ? 1.495 8.880 -2.737 1.00 92.25 95 SER A O 1
ATOM 771 N N . LEU A 1 96 ? -0.275 8.188 -1.539 1.00 89.81 96 LEU A N 1
ATOM 772 C CA . LEU A 1 96 ? -0.763 7.246 -2.549 1.00 89.81 96 LEU A CA 1
ATOM 773 C C . LEU A 1 96 ? -1.200 7.960 -3.839 1.00 89.81 96 LEU A C 1
ATOM 775 O O . LEU A 1 96 ? -0.901 7.487 -4.937 1.00 89.81 96 LEU A O 1
ATOM 779 N N . ALA A 1 97 ? -1.871 9.109 -3.721 1.00 89.12 97 ALA A N 1
ATOM 780 C CA . ALA A 1 97 ? -2.254 9.922 -4.872 1.00 89.12 97 ALA A CA 1
ATOM 781 C C . ALA A 1 97 ? -1.020 10.463 -5.617 1.00 89.12 97 ALA A C 1
ATOM 783 O O . ALA A 1 97 ? -0.905 10.281 -6.827 1.00 89.12 97 ALA A O 1
ATOM 784 N N . CYS A 1 98 ? -0.053 11.049 -4.903 1.00 89.56 98 CYS A N 1
ATOM 785 C CA . CYS A 1 98 ? 1.195 11.544 -5.489 1.00 89.56 98 CYS A CA 1
ATOM 786 C C . CYS A 1 98 ? 2.010 10.421 -6.146 1.00 89.56 98 CYS A C 1
ATOM 788 O O . CYS A 1 98 ? 2.459 10.578 -7.280 1.00 89.56 98 CYS A O 1
ATOM 790 N N . LEU A 1 99 ? 2.135 9.269 -5.480 1.00 88.88 99 LEU A N 1
ATOM 791 C CA . LEU A 1 99 ? 2.795 8.072 -6.013 1.00 88.88 99 LEU A CA 1
ATOM 792 C C . LEU A 1 99 ? 2.214 7.648 -7.369 1.00 88.88 99 LEU A C 1
ATOM 794 O O . LEU A 1 99 ? 2.941 7.178 -8.240 1.00 88.88 99 LEU A O 1
ATOM 798 N N . SER A 1 100 ? 0.904 7.830 -7.523 1.00 85.69 100 SER A N 1
ATOM 799 C CA . SER A 1 100 ? 0.131 7.429 -8.696 1.00 85.69 100 SER A CA 1
ATOM 800 C C . SER A 1 100 ? 0.064 8.484 -9.796 1.00 85.69 100 SER A C 1
ATOM 802 O O . SER A 1 100 ? -0.244 8.157 -10.935 1.00 85.69 100 SER A O 1
ATOM 804 N N . LEU A 1 101 ? 0.303 9.756 -9.473 1.00 84.62 101 LEU A N 1
ATOM 805 C CA . LEU A 1 101 ? 0.342 10.846 -10.451 1.00 84.62 101 LEU A CA 1
ATOM 806 C C . LEU A 1 101 ? 1.728 10.968 -11.084 1.00 84.62 101 LEU A C 1
ATOM 808 O O . LEU A 1 101 ? 1.846 11.141 -12.299 1.00 84.62 101 LEU A O 1
ATOM 812 N N . PHE A 1 102 ? 2.776 10.855 -10.267 1.00 81.75 102 PHE A N 1
ATOM 813 C CA . PHE A 1 102 ? 4.155 11.047 -10.695 1.00 81.75 102 PHE A CA 1
ATOM 814 C C . PHE A 1 102 ? 4.808 9.707 -11.044 1.00 81.75 102 PHE A C 1
ATOM 816 O O . PHE A 1 102 ? 5.254 8.950 -10.180 1.00 81.75 102 PHE A O 1
ATOM 823 N N . HIS A 1 103 ? 4.871 9.432 -12.346 1.00 71.06 103 HIS A N 1
ATOM 824 C CA . HIS A 1 103 ? 5.492 8.238 -12.914 1.00 71.06 103 HIS A CA 1
ATOM 825 C C . HIS A 1 103 ? 6.960 8.475 -13.281 1.00 71.06 103 HIS A C 1
ATOM 827 O O . HIS A 1 103 ? 7.385 9.609 -13.473 1.00 71.06 103 HIS A O 1
ATOM 833 N N . LYS A 1 104 ? 7.753 7.403 -13.374 1.00 67.69 104 LYS A N 1
ATOM 834 C CA . LYS A 1 104 ? 9.225 7.439 -13.502 1.00 67.69 104 LYS A CA 1
ATOM 835 C C . LYS A 1 104 ? 9.743 7.864 -14.894 1.00 67.69 104 LYS A C 1
ATOM 837 O O . LYS A 1 104 ? 10.729 7.302 -15.355 1.00 67.69 104 LYS A O 1
ATOM 842 N N . GLU A 1 105 ? 9.106 8.817 -15.572 1.00 69.69 105 GLU A N 1
ATOM 843 C CA . GLU A 1 105 ? 9.556 9.284 -16.896 1.00 69.69 105 GLU A CA 1
ATOM 844 C C . GLU A 1 105 ? 10.761 10.230 -16.776 1.00 69.69 105 GLU A C 1
ATOM 846 O O . GLU A 1 105 ? 11.735 10.106 -17.513 1.00 69.69 105 GLU A O 1
ATOM 851 N N . THR A 1 106 ? 10.740 11.141 -15.799 1.00 80.12 106 THR A N 1
ATOM 852 C CA . THR A 1 106 ? 11.841 12.084 -15.538 1.00 80.12 106 THR A CA 1
ATOM 853 C C . THR A 1 106 ? 12.531 11.818 -14.199 1.00 80.12 106 THR A C 1
ATOM 855 O O . THR A 1 106 ? 11.939 11.289 -13.254 1.00 80.12 106 THR A O 1
ATOM 858 N N . ASN A 1 107 ? 13.786 12.265 -14.066 1.00 80.31 107 ASN A N 1
ATOM 859 C CA . ASN A 1 107 ? 14.544 12.173 -12.810 1.00 80.31 107 ASN A CA 1
ATOM 860 C C . ASN A 1 107 ? 13.823 12.840 -11.627 1.00 80.31 107 ASN A C 1
ATOM 862 O O . ASN A 1 107 ? 13.875 12.329 -10.507 1.00 80.31 107 ASN A O 1
ATOM 866 N N . VAL A 1 108 ? 13.140 13.964 -11.868 1.00 84.25 108 VAL A N 1
ATOM 867 C CA . VAL A 1 108 ? 12.374 14.679 -10.837 1.00 84.25 108 VAL A CA 1
ATOM 868 C C . VAL A 1 108 ? 11.156 13.863 -10.416 1.00 84.25 108 VAL A C 1
ATOM 870 O O . VAL A 1 108 ? 10.970 13.630 -9.223 1.00 84.25 108 VAL A O 1
ATOM 873 N N . GLN A 1 109 ? 10.371 13.356 -11.368 1.00 83.25 109 GLN A N 1
ATOM 874 C CA . GLN A 1 109 ? 9.206 12.532 -11.045 1.00 83.25 109 GLN A CA 1
ATOM 875 C C . GLN A 1 109 ? 9.603 11.231 -10.339 1.00 83.25 109 GLN A C 1
ATOM 877 O O . GLN A 1 109 ? 8.927 10.826 -9.401 1.00 83.25 109 GLN A O 1
ATOM 882 N N . ASN A 1 110 ? 10.732 10.612 -10.703 1.00 82.69 110 ASN A N 1
ATOM 883 C CA . ASN A 1 110 ? 11.243 9.437 -9.997 1.00 82.69 110 ASN A CA 1
ATOM 884 C C . ASN A 1 110 ? 11.594 9.746 -8.528 1.00 82.69 110 ASN A C 1
ATOM 886 O O . ASN A 1 110 ? 11.301 8.939 -7.648 1.00 82.69 110 ASN A O 1
ATOM 890 N N . ARG A 1 111 ? 12.169 10.922 -8.229 1.00 86.88 111 ARG A N 1
ATOM 891 C CA . ARG A 1 111 ? 12.409 11.347 -6.835 1.00 86.88 111 ARG A CA 1
ATOM 892 C C . ARG A 1 111 ? 11.102 11.530 -6.069 1.00 86.88 111 ARG A C 1
ATOM 894 O O . ARG A 1 111 ? 10.987 11.023 -4.956 1.00 86.88 111 ARG A O 1
ATOM 901 N N . VAL A 1 112 ? 10.122 12.209 -6.671 1.00 88.69 112 VAL A N 1
ATOM 902 C CA . VAL A 1 112 ? 8.794 12.399 -6.064 1.00 88.69 112 VAL A CA 1
ATOM 903 C C . VAL A 1 112 ? 8.134 11.048 -5.799 1.00 88.69 112 VAL A C 1
ATOM 905 O O . VAL A 1 112 ? 7.694 10.804 -4.683 1.00 88.69 112 VAL A O 1
ATOM 908 N N . HIS A 1 113 ? 8.165 10.133 -6.767 1.00 88.44 113 HIS A N 1
ATOM 909 C CA . HIS A 1 113 ? 7.624 8.783 -6.642 1.00 88.44 113 HIS A CA 1
ATOM 910 C C . HIS A 1 113 ? 8.237 8.017 -5.461 1.00 88.44 113 HIS A C 1
ATOM 912 O O . HIS A 1 113 ? 7.512 7.442 -4.654 1.00 88.44 113 HIS A O 1
ATOM 918 N N . VAL A 1 114 ? 9.566 8.038 -5.313 1.00 87.44 114 VAL A N 1
ATOM 919 C CA . VAL A 1 114 ? 10.259 7.357 -4.204 1.00 87.44 114 VAL A CA 1
ATOM 920 C C . VAL A 1 114 ? 9.906 7.975 -2.848 1.00 87.44 114 VAL A C 1
ATOM 922 O O . VAL A 1 114 ? 9.642 7.246 -1.890 1.00 87.44 114 VAL A O 1
ATOM 925 N N . ILE A 1 115 ? 9.864 9.307 -2.753 1.00 91.38 115 ILE A N 1
ATOM 926 C CA . ILE A 1 115 ? 9.477 10.006 -1.519 1.00 91.38 115 ILE A CA 1
ATOM 927 C C . ILE A 1 115 ? 8.019 9.697 -1.164 1.00 91.38 115 ILE A C 1
ATOM 929 O O . ILE A 1 115 ? 7.735 9.327 -0.028 1.00 91.38 115 ILE A O 1
ATOM 933 N N . SER A 1 116 ? 7.101 9.787 -2.127 1.00 92.75 116 SER A N 1
ATOM 934 C CA . SER A 1 116 ? 5.686 9.461 -1.932 1.00 92.75 116 SER A CA 1
ATOM 935 C C . SER A 1 116 ? 5.485 7.998 -1.542 1.00 92.75 116 SER A C 1
ATOM 937 O O . SER A 1 116 ? 4.723 7.726 -0.622 1.00 92.75 116 SER A O 1
ATOM 939 N N . PHE A 1 117 ? 6.211 7.058 -2.151 1.00 90.31 117 PHE A N 1
ATOM 940 C CA . PHE A 1 117 ? 6.181 5.652 -1.742 1.00 90.31 117 PHE A CA 1
ATOM 941 C C . PHE A 1 117 ? 6.615 5.480 -0.281 1.00 90.31 117 PHE A C 1
ATOM 943 O O . PHE A 1 117 ? 5.952 4.794 0.491 1.00 90.31 117 PHE A O 1
ATOM 950 N N . THR A 1 118 ? 7.699 6.152 0.113 1.00 91.50 118 THR A N 1
ATOM 951 C CA . THR A 1 118 ? 8.259 6.074 1.471 1.00 91.50 118 THR A CA 1
ATOM 952 C C . THR A 1 118 ? 7.299 6.667 2.502 1.00 91.50 118 THR A C 1
ATOM 954 O O . THR A 1 118 ? 7.063 6.069 3.551 1.00 91.50 118 THR A O 1
ATOM 957 N N . LEU A 1 119 ? 6.699 7.820 2.195 1.00 94.62 119 LEU A N 1
ATOM 958 C CA . LEU A 1 119 ? 5.701 8.459 3.051 1.00 94.62 119 LEU A CA 1
ATOM 959 C C . LEU A 1 119 ? 4.437 7.611 3.172 1.00 94.62 119 LEU A C 1
ATOM 961 O O . LEU A 1 119 ? 3.945 7.426 4.285 1.00 94.62 119 LEU A O 1
ATOM 965 N N . TRP A 1 120 ? 3.938 7.054 2.066 1.00 94.25 120 TRP A N 1
ATOM 966 C CA . TRP A 1 120 ? 2.809 6.123 2.073 1.00 94.25 120 TRP A CA 1
ATOM 967 C C . TRP A 1 120 ? 3.109 4.897 2.942 1.00 94.25 120 TRP A C 1
ATOM 969 O O . TRP A 1 120 ? 2.301 4.523 3.788 1.00 94.25 120 TRP A O 1
ATOM 979 N N . TRP A 1 121 ? 4.295 4.313 2.797 1.00 93.00 121 TRP A N 1
ATOM 980 C CA . TRP A 1 121 ? 4.717 3.140 3.553 1.00 93.00 121 TRP A CA 1
ATOM 981 C C . TRP A 1 121 ? 4.787 3.399 5.067 1.00 93.00 121 TRP A C 1
ATOM 983 O O . TRP A 1 121 ? 4.149 2.690 5.848 1.00 93.00 121 TRP A O 1
ATOM 993 N N . ILE A 1 122 ? 5.506 4.448 5.483 1.00 94.69 122 ILE A N 1
ATOM 994 C CA . ILE A 1 122 ? 5.656 4.813 6.901 1.00 94.69 122 ILE A CA 1
ATOM 995 C C . ILE A 1 122 ? 4.296 5.164 7.508 1.00 94.69 122 ILE A C 1
ATOM 997 O O . ILE A 1 122 ? 3.956 4.685 8.591 1.00 94.69 122 ILE A O 1
ATOM 1001 N N . SER A 1 123 ? 3.501 5.980 6.812 1.00 95.19 123 SER A N 1
ATOM 1002 C CA . SER A 1 123 ? 2.175 6.368 7.300 1.00 95.19 123 SER A CA 1
ATOM 1003 C C . SER A 1 123 ? 1.242 5.166 7.433 1.00 95.19 123 SER A C 1
ATOM 1005 O O . SER A 1 123 ? 0.605 5.042 8.472 1.00 95.19 123 SER A O 1
ATOM 1007 N N . THR A 1 124 ? 1.226 4.235 6.473 1.00 94.62 124 THR A N 1
ATOM 1008 C CA . THR A 1 124 ? 0.413 3.008 6.548 1.00 94.62 124 THR A CA 1
ATOM 1009 C C . THR A 1 124 ? 0.731 2.202 7.810 1.00 94.62 124 THR A C 1
ATOM 1011 O O . THR A 1 124 ? -0.179 1.863 8.567 1.00 94.62 124 THR A O 1
ATOM 1014 N N . ILE A 1 125 ? 2.017 1.950 8.092 1.00 95.31 125 ILE A N 1
ATOM 1015 C CA . ILE A 1 125 ? 2.439 1.207 9.293 1.00 95.31 125 ILE A CA 1
ATOM 1016 C C . ILE A 1 125 ? 2.006 1.937 10.567 1.00 95.31 125 ILE A C 1
ATOM 1018 O O . ILE A 1 125 ? 1.436 1.325 11.472 1.00 95.31 125 ILE A O 1
ATOM 1022 N N . LEU A 1 126 ? 2.251 3.249 10.644 1.00 95.88 126 LEU A N 1
ATOM 1023 C CA . LEU A 1 126 ? 1.895 4.035 11.823 1.00 95.88 126 LEU A CA 1
ATOM 1024 C C . LEU A 1 126 ? 0.378 4.085 12.039 1.00 95.88 126 LEU A C 1
ATOM 1026 O O . LEU A 1 126 ? -0.071 3.971 13.177 1.00 95.88 126 LEU A O 1
ATOM 1030 N N . VAL A 1 127 ? -0.424 4.204 10.976 1.00 94.75 127 VAL A N 1
ATOM 1031 C CA . VAL A 1 127 ? -1.890 4.185 11.080 1.00 94.75 127 VAL A CA 1
ATOM 1032 C C . VAL A 1 127 ? -2.385 2.817 11.547 1.00 94.75 127 VAL A C 1
ATOM 1034 O O . VAL A 1 127 ? -3.180 2.765 12.485 1.00 94.75 127 VAL A O 1
ATOM 1037 N N . MET A 1 128 ? -1.892 1.715 10.968 1.00 95.19 128 MET A N 1
ATOM 1038 C CA . MET A 1 128 ? -2.228 0.359 11.432 1.00 95.19 128 MET A CA 1
ATOM 1039 C C . MET A 1 128 ? -1.878 0.172 12.914 1.00 95.19 128 MET A C 1
ATOM 1041 O O . MET A 1 128 ? -2.683 -0.365 13.681 1.00 95.19 128 MET A O 1
ATOM 1045 N N . GLY A 1 129 ? -0.717 0.680 13.336 1.00 94.69 129 GLY A N 1
ATOM 1046 C CA . GLY A 1 129 ? -0.280 0.670 14.729 1.00 94.69 129 GLY A CA 1
ATOM 1047 C C . GLY A 1 129 ? -1.205 1.468 15.649 1.00 94.69 129 GLY A C 1
ATOM 1048 O O . GLY A 1 129 ? -1.610 0.960 16.693 1.00 94.69 129 GLY A O 1
ATOM 1049 N N . ILE A 1 130 ? -1.604 2.681 15.252 1.00 92.81 130 ILE A N 1
ATOM 1050 C CA . ILE A 1 130 ? -2.526 3.524 16.029 1.00 92.81 130 ILE A CA 1
ATOM 1051 C C . ILE A 1 130 ? -3.894 2.862 16.168 1.00 92.81 130 ILE A C 1
ATOM 1053 O O . ILE A 1 130 ? -4.415 2.799 17.277 1.00 92.81 130 ILE A O 1
ATOM 1057 N N . VAL A 1 131 ? -4.466 2.346 15.076 1.00 91.81 131 VAL A N 1
ATOM 1058 C CA . VAL A 1 131 ? -5.772 1.665 15.101 1.00 91.81 131 VAL A CA 1
ATOM 1059 C C . VAL A 1 131 ? -5.728 0.470 16.052 1.00 91.81 131 VAL A C 1
ATOM 1061 O O . VAL A 1 131 ? -6.580 0.335 16.930 1.00 91.81 131 VAL A O 1
ATOM 1064 N N . THR A 1 132 ? -4.691 -0.358 15.930 1.00 92.19 132 THR A N 1
ATOM 1065 C CA . THR A 1 132 ? -4.501 -1.549 16.767 1.00 92.19 132 THR A CA 1
ATOM 1066 C C . THR A 1 132 ? -4.274 -1.188 18.239 1.00 92.19 132 THR A C 1
ATOM 1068 O O . THR A 1 132 ? -4.780 -1.870 19.135 1.00 92.19 132 THR A O 1
ATOM 1071 N N . HIS A 1 133 ? -3.536 -0.105 18.508 1.00 90.94 133 HIS A N 1
ATOM 1072 C CA . HIS A 1 133 ? -3.290 0.399 19.857 1.00 90.94 133 HIS A CA 1
ATOM 1073 C C . HIS A 1 133 ? -4.564 0.956 20.495 1.00 90.94 133 HIS A C 1
ATOM 1075 O O . HIS A 1 133 ? -4.924 0.550 21.599 1.00 90.94 133 HIS A O 1
ATOM 1081 N N . LEU A 1 134 ? -5.275 1.841 19.793 1.00 88.06 134 LEU A N 1
ATOM 1082 C CA . LEU A 1 134 ? -6.485 2.477 20.309 1.00 88.06 134 LEU A CA 1
ATOM 1083 C C . LEU A 1 134 ? -7.579 1.458 20.607 1.00 88.06 134 LEU A C 1
ATOM 1085 O O . LEU A 1 134 ? -8.218 1.540 21.655 1.00 88.06 134 LEU A O 1
ATOM 1089 N N . LYS A 1 135 ? -7.708 0.437 19.756 1.00 85.75 135 LYS A N 1
ATOM 1090 C CA . LYS A 1 135 ? -8.615 -0.687 19.986 1.00 85.75 135 LYS A CA 1
ATOM 1091 C C . LYS A 1 135 ? -8.299 -1.458 21.268 1.00 85.75 135 LYS A C 1
ATOM 1093 O O . LYS A 1 135 ? -9.206 -1.897 21.967 1.00 85.75 135 LYS A O 1
ATOM 1098 N N . ARG A 1 136 ? -7.019 -1.603 21.623 1.00 86.38 136 ARG A N 1
ATOM 1099 C CA . ARG A 1 136 ? -6.629 -2.200 22.909 1.00 86.38 136 ARG A CA 1
ATOM 1100 C C . ARG A 1 136 ? -7.009 -1.314 24.085 1.00 86.38 136 ARG A C 1
ATOM 1102 O O . ARG A 1 136 ? -7.457 -1.821 25.109 1.00 86.38 136 ARG A O 1
ATOM 1109 N N . THR A 1 137 ? -6.841 -0.003 23.944 1.00 83.94 137 THR A N 1
ATOM 1110 C CA . THR A 1 137 ? -7.109 0.942 25.033 1.00 83.94 137 THR A CA 1
ATOM 1111 C C . THR A 1 137 ? -8.594 1.175 25.309 1.00 83.94 137 THR A C 1
ATOM 1113 O O . THR A 1 137 ? -8.929 1.546 26.429 1.00 83.94 137 THR A O 1
ATOM 1116 N N . THR A 1 138 ? -9.490 0.932 24.348 1.00 77.44 138 THR A N 1
ATOM 1117 C CA . THR A 1 138 ? -10.945 1.056 24.558 1.00 77.44 138 THR A CA 1
ATOM 1118 C C . THR A 1 138 ? -11.547 -0.088 25.377 1.00 77.44 138 THR A C 1
ATOM 1120 O O . THR A 1 138 ? -12.683 0.022 25.819 1.00 77.44 138 THR A O 1
ATOM 1123 N N . GLY A 1 139 ? -10.816 -1.180 25.622 1.00 69.31 139 GLY A N 1
ATOM 1124 C CA . GLY A 1 139 ? -11.248 -2.253 26.528 1.00 69.31 139 GLY A CA 1
ATOM 1125 C C . GLY A 1 139 ? -12.337 -3.191 25.987 1.00 69.31 139 GLY A C 1
ATOM 1126 O O . GLY A 1 139 ? -12.514 -4.270 26.548 1.00 69.31 139 GLY A O 1
ATOM 1127 N N . HIS A 1 140 ? -12.988 -2.864 24.862 1.00 72.50 140 HIS A N 1
ATOM 1128 C CA . HIS A 1 140 ? -13.979 -3.727 24.189 1.00 72.50 140 HIS A CA 1
ATOM 1129 C C . HIS A 1 140 ? -13.431 -5.106 23.801 1.00 72.50 140 HIS A C 1
ATOM 1131 O O . HIS A 1 140 ? -14.174 -6.082 23.727 1.00 72.50 140 HIS A O 1
ATOM 1137 N N . ILE A 1 141 ? -12.110 -5.214 23.634 1.00 75.38 141 ILE A N 1
ATOM 1138 C CA . ILE A 1 141 ? -11.413 -6.486 23.407 1.00 75.38 141 ILE A CA 1
ATOM 1139 C C . ILE A 1 141 ? -11.713 -7.517 24.507 1.00 75.38 141 ILE A C 1
ATOM 1141 O O . ILE A 1 141 ? -11.784 -8.708 24.220 1.00 75.38 141 ILE A O 1
ATOM 1145 N N . ASN A 1 142 ? -11.894 -7.074 25.753 1.00 75.19 142 ASN A N 1
ATOM 1146 C CA . ASN A 1 142 ? -12.078 -7.970 26.896 1.00 75.19 142 ASN A CA 1
ATOM 1147 C C . ASN A 1 142 ? -13.535 -8.422 27.077 1.00 75.19 142 ASN A C 1
ATOM 1149 O O . ASN A 1 142 ? -13.799 -9.279 27.915 1.00 75.19 142 ASN A O 1
ATOM 1153 N N . GLN A 1 143 ? -14.475 -7.836 26.332 1.00 78.94 143 GLN A N 1
ATOM 1154 C CA . GLN A 1 143 ? -15.907 -8.098 26.484 1.00 78.94 143 GLN A CA 1
ATOM 1155 C C . GLN A 1 143 ? -16.397 -9.175 25.513 1.00 78.94 143 GLN A C 1
ATOM 1157 O O . GLN A 1 143 ? -17.282 -9.954 25.856 1.00 78.94 143 GLN A O 1
ATOM 1162 N N . GLU A 1 144 ? -15.798 -9.267 24.321 1.00 85.06 144 GLU A N 1
ATOM 1163 C CA . GLU A 1 144 ? -16.253 -10.178 23.274 1.00 85.06 144 GLU A CA 1
ATOM 1164 C C . GLU A 1 144 ? -15.107 -10.943 22.600 1.00 85.06 144 GLU A C 1
ATOM 1166 O O . GLU A 1 144 ? -14.173 -10.364 22.039 1.00 85.06 144 GLU A O 1
ATOM 1171 N N . ALA A 1 145 ? -15.237 -12.274 22.537 1.00 87.00 145 ALA A N 1
ATOM 1172 C CA . ALA A 1 145 ? -14.253 -13.150 21.896 1.00 87.00 145 ALA A CA 1
ATOM 1173 C C . ALA A 1 145 ? -14.040 -12.837 20.402 1.00 87.00 145 ALA A C 1
ATOM 1175 O O . ALA A 1 145 ? -12.946 -13.039 19.871 1.00 87.00 145 ALA A O 1
ATOM 1176 N N . TYR A 1 146 ? -15.071 -12.334 19.716 1.00 86.94 146 TYR A N 1
ATOM 1177 C CA . TYR A 1 146 ? -14.974 -11.928 18.315 1.00 86.94 146 TYR A CA 1
ATOM 1178 C C . TYR A 1 146 ? -14.026 -10.732 18.129 1.00 86.94 146 TYR A C 1
ATOM 1180 O O . TYR A 1 146 ? -13.116 -10.798 17.303 1.00 86.94 146 TYR A O 1
ATOM 1188 N N . VAL A 1 147 ? -14.181 -9.680 18.942 1.00 86.50 147 VAL A N 1
ATOM 1189 C CA . VAL A 1 147 ? -13.346 -8.463 18.891 1.00 86.50 147 VAL A CA 1
ATOM 1190 C C . VAL A 1 147 ? -11.882 -8.800 19.171 1.00 86.50 147 VAL A C 1
ATOM 1192 O O . VAL A 1 147 ? -10.983 -8.284 18.501 1.00 86.50 147 VAL A O 1
ATOM 1195 N N . TYR A 1 148 ? -11.635 -9.721 20.109 1.00 89.81 148 TYR A N 1
ATOM 1196 C CA . TYR A 1 148 ? -10.297 -10.237 20.394 1.00 89.81 148 TYR A CA 1
ATOM 1197 C C . TYR A 1 148 ? -9.672 -10.965 19.196 1.00 89.81 148 TYR A C 1
ATOM 1199 O O . TYR A 1 148 ? -8.540 -10.661 18.816 1.00 89.81 148 TYR A O 1
ATOM 1207 N N . ARG A 1 149 ? -10.407 -11.881 18.549 1.00 90.88 149 ARG A N 1
ATOM 1208 C CA . ARG A 1 149 ? -9.919 -12.604 17.357 1.00 90.88 149 ARG A CA 1
ATOM 1209 C C . ARG A 1 149 ? -9.581 -11.653 16.214 1.00 90.88 149 ARG A C 1
ATOM 1211 O O . ARG A 1 149 ? -8.518 -11.770 15.609 1.00 90.88 149 ARG A O 1
ATOM 1218 N N . SER A 1 150 ? -10.452 -10.688 15.946 1.00 91.94 150 SER A N 1
ATOM 1219 C CA . SER A 1 150 ? -10.231 -9.689 14.903 1.00 91.94 150 SER A CA 1
ATOM 1220 C C . SER A 1 150 ? -9.064 -8.748 15.226 1.00 91.94 150 SER A C 1
ATOM 1222 O O . SER A 1 150 ? -8.325 -8.358 14.325 1.00 91.94 150 SER A O 1
ATOM 1224 N N . TRP A 1 151 ? -8.833 -8.421 16.502 1.00 92.44 151 TRP A N 1
ATOM 1225 C CA . TRP A 1 151 ? -7.642 -7.682 16.937 1.00 92.44 151 TRP A CA 1
ATOM 1226 C C . TRP A 1 151 ? -6.342 -8.473 16.730 1.00 92.44 151 TRP A C 1
ATOM 1228 O O . TRP A 1 151 ? -5.369 -7.921 16.218 1.00 92.44 151 TRP A O 1
ATOM 1238 N N . ILE A 1 152 ? -6.325 -9.775 17.041 1.00 93.94 152 ILE A N 1
ATOM 1239 C CA . ILE A 1 152 ? -5.179 -10.644 16.720 1.00 93.94 152 ILE A CA 1
ATOM 1240 C C . ILE A 1 152 ? -4.931 -10.672 15.211 1.00 93.94 152 ILE A C 1
ATOM 1242 O O . ILE A 1 152 ? -3.788 -10.549 14.773 1.00 93.94 152 ILE A O 1
ATOM 1246 N N . LEU A 1 153 ? -5.990 -10.799 14.408 1.00 94.69 153 LEU A N 1
ATOM 1247 C CA . LEU A 1 153 ? -5.872 -10.816 12.953 1.00 94.69 153 LEU A CA 1
ATOM 1248 C C . LEU A 1 153 ? -5.300 -9.495 12.411 1.00 94.69 153 LEU A C 1
ATOM 1250 O O . LEU A 1 153 ? -4.445 -9.516 11.528 1.00 94.69 153 LEU A O 1
ATOM 1254 N N . GLN A 1 154 ? -5.706 -8.352 12.974 1.00 95.00 154 GLN A N 1
ATOM 1255 C CA . GLN A 1 154 ? -5.134 -7.036 12.663 1.00 95.00 154 GLN A CA 1
ATOM 1256 C C . GLN A 1 154 ? -3.631 -6.974 12.974 1.00 95.00 154 GLN A C 1
ATOM 1258 O O . GLN A 1 154 ? -2.861 -6.513 12.130 1.00 95.00 154 GLN A O 1
ATOM 1263 N N . ILE A 1 155 ? -3.196 -7.488 14.133 1.00 95.44 155 ILE A N 1
ATOM 1264 C CA . ILE A 1 155 ? -1.769 -7.584 14.485 1.00 95.44 155 ILE A CA 1
ATOM 1265 C C . ILE A 1 155 ? -1.025 -8.465 13.487 1.00 95.44 155 ILE A C 1
ATOM 1267 O O . ILE A 1 155 ? 0.019 -8.063 12.981 1.00 95.44 155 ILE A O 1
ATOM 1271 N N . PHE A 1 156 ? -1.565 -9.644 13.177 1.00 96.94 156 PHE A N 1
ATOM 1272 C CA . PHE A 1 156 ? -0.944 -10.572 12.239 1.00 96.94 156 PHE A CA 1
ATOM 1273 C C . PHE A 1 156 ? -0.757 -9.936 10.856 1.00 96.94 156 PHE A C 1
ATOM 1275 O O . PHE A 1 156 ? 0.336 -9.996 10.296 1.00 96.94 156 PHE A O 1
ATOM 1282 N N . ILE A 1 157 ? -1.786 -9.263 10.332 1.00 97.06 157 ILE A N 1
ATOM 1283 C CA . ILE A 1 157 ? -1.718 -8.568 9.040 1.00 97.06 157 ILE A CA 1
ATOM 1284 C C . ILE A 1 157 ? -0.711 -7.416 9.082 1.00 97.06 157 ILE A C 1
ATOM 1286 O O . ILE A 1 157 ? 0.066 -7.264 8.143 1.00 97.06 157 ILE A O 1
ATOM 1290 N N . MET A 1 158 ? -0.678 -6.631 10.162 1.00 96.69 158 MET A N 1
ATOM 1291 C CA . MET A 1 158 ? 0.308 -5.560 10.336 1.00 96.69 158 MET A CA 1
ATOM 1292 C C . MET A 1 158 ? 1.742 -6.118 10.366 1.00 96.69 158 MET A C 1
ATOM 1294 O O . MET A 1 158 ? 2.619 -5.601 9.676 1.00 96.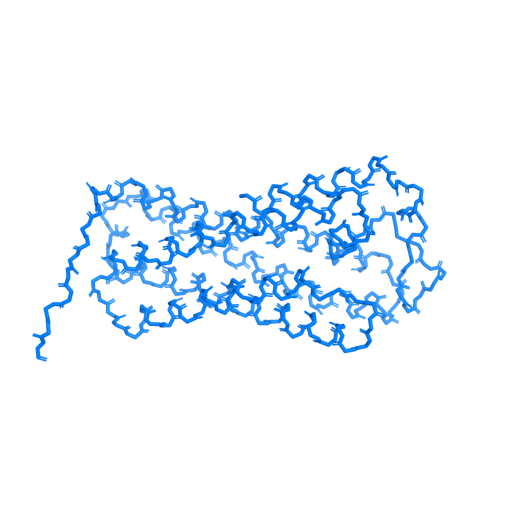69 158 MET A O 1
ATOM 1298 N N . CYS A 1 159 ? 1.988 -7.199 11.110 1.00 96.75 159 CYS A N 1
ATOM 1299 C CA . CYS A 1 159 ? 3.283 -7.880 11.145 1.00 96.75 159 CYS A CA 1
ATOM 1300 C C . CYS A 1 159 ? 3.677 -8.426 9.767 1.00 96.75 159 CYS A C 1
ATOM 1302 O O . CYS A 1 159 ? 4.812 -8.226 9.337 1.00 96.75 159 CYS A O 1
ATOM 1304 N N . ALA A 1 160 ? 2.743 -9.059 9.052 1.00 97.19 160 ALA A N 1
ATOM 1305 C CA . ALA A 1 160 ? 2.963 -9.527 7.688 1.00 97.19 160 ALA A CA 1
ATOM 1306 C C . ALA A 1 160 ? 3.290 -8.360 6.741 1.00 97.19 160 ALA A C 1
ATOM 1308 O O . ALA A 1 160 ? 4.219 -8.462 5.943 1.00 97.19 160 ALA A O 1
ATOM 1309 N N . PHE A 1 161 ? 2.592 -7.227 6.867 1.00 96.62 161 PHE A N 1
ATOM 1310 C CA . PHE A 1 161 ? 2.843 -6.029 6.063 1.00 96.62 161 PHE A CA 1
ATOM 1311 C C . PHE A 1 161 ? 4.258 -5.490 6.292 1.00 96.62 161 PHE A C 1
ATOM 1313 O O . PHE A 1 161 ? 4.970 -5.202 5.329 1.00 96.62 161 PHE A O 1
ATOM 1320 N N . ILE A 1 162 ? 4.696 -5.401 7.551 1.00 96.06 162 ILE A N 1
ATOM 1321 C CA . ILE A 1 162 ? 6.053 -4.968 7.911 1.00 96.06 162 ILE A CA 1
ATOM 1322 C C . ILE A 1 162 ? 7.095 -5.946 7.356 1.00 96.06 162 ILE A C 1
ATOM 1324 O O . ILE A 1 162 ? 8.050 -5.510 6.716 1.00 96.06 162 ILE A O 1
ATOM 1328 N N . LEU A 1 163 ? 6.898 -7.254 7.548 1.00 96.62 163 LEU A N 1
ATOM 1329 C CA . LEU A 1 163 ? 7.820 -8.288 7.076 1.00 96.62 163 LEU A CA 1
ATOM 1330 C C . LEU A 1 163 ? 8.012 -8.205 5.558 1.00 96.62 163 LEU A C 1
ATOM 1332 O O . LEU A 1 163 ? 9.140 -8.058 5.090 1.00 96.62 163 LEU A O 1
ATOM 1336 N N . VAL A 1 164 ? 6.912 -8.233 4.800 1.00 96.25 164 VAL A N 1
ATOM 1337 C CA . VAL A 1 164 ? 6.945 -8.163 3.333 1.00 96.25 164 VAL A CA 1
ATOM 1338 C C . VAL A 1 164 ? 7.564 -6.844 2.874 1.00 96.25 164 VAL A C 1
ATOM 1340 O O . VAL A 1 164 ? 8.368 -6.840 1.946 1.00 96.25 164 VAL A O 1
ATOM 1343 N N . SER A 1 165 ? 7.272 -5.729 3.553 1.00 94.50 165 SER A N 1
ATOM 1344 C CA . SER A 1 165 ? 7.873 -4.430 3.230 1.00 94.50 165 SER A CA 1
ATOM 1345 C C . SER A 1 165 ? 9.392 -4.438 3.382 1.00 94.50 165 SER A C 1
ATOM 1347 O O . SER A 1 165 ? 10.104 -3.979 2.489 1.00 94.50 165 SER A O 1
ATOM 1349 N N . CYS A 1 166 ? 9.897 -4.980 4.493 1.00 93.69 166 CYS A N 1
ATOM 1350 C CA . CYS A 1 166 ? 11.330 -5.123 4.731 1.00 93.69 166 CYS A CA 1
ATOM 1351 C C . CYS A 1 166 ? 11.972 -6.030 3.674 1.00 93.69 166 CYS A C 1
ATOM 1353 O O . CYS A 1 166 ? 13.029 -5.698 3.137 1.00 93.69 166 CYS A O 1
ATOM 1355 N N . THR A 1 167 ? 11.311 -7.135 3.313 1.00 94.56 167 THR A N 1
ATOM 1356 C CA . THR A 1 167 ? 11.767 -8.010 2.229 1.00 94.56 167 THR A CA 1
ATOM 1357 C C . THR A 1 167 ? 11.846 -7.258 0.902 1.00 94.56 167 THR A C 1
ATOM 1359 O O . THR A 1 167 ? 12.882 -7.328 0.247 1.00 94.56 167 THR A O 1
ATOM 1362 N N . CYS A 1 168 ? 10.828 -6.478 0.523 1.00 93.19 168 CYS A N 1
ATOM 1363 C CA . CYS A 1 168 ? 10.846 -5.658 -0.695 1.00 93.19 168 CYS A CA 1
ATOM 1364 C C . CYS A 1 168 ? 11.975 -4.618 -0.689 1.00 93.19 168 CYS A C 1
ATOM 1366 O O . CYS A 1 168 ? 12.669 -4.453 -1.697 1.00 93.19 168 CYS A O 1
ATOM 1368 N N . ALA A 1 169 ? 12.182 -3.945 0.447 1.00 91.81 169 ALA A N 1
ATOM 1369 C CA . ALA A 1 169 ? 13.215 -2.926 0.616 1.00 91.81 169 ALA A CA 1
ATOM 1370 C C . ALA A 1 169 ? 14.635 -3.486 0.432 1.00 91.81 169 ALA A C 1
ATOM 1372 O O . ALA A 1 169 ? 15.514 -2.769 -0.041 1.00 91.81 169 ALA A O 1
ATOM 1373 N N . ILE A 1 170 ? 14.853 -4.765 0.757 1.00 93.50 170 ILE A N 1
ATOM 1374 C CA . ILE A 1 170 ? 16.133 -5.465 0.566 1.00 93.50 170 ILE A CA 1
ATOM 1375 C C . ILE A 1 170 ? 16.224 -6.089 -0.835 1.00 93.50 170 ILE A C 1
ATOM 1377 O O . ILE A 1 170 ? 17.258 -5.988 -1.500 1.00 93.50 170 ILE A O 1
ATOM 1381 N N . ALA A 1 171 ? 15.143 -6.715 -1.305 1.00 93.94 171 ALA A N 1
ATOM 1382 C CA . ALA A 1 171 ? 15.110 -7.474 -2.550 1.00 93.94 171 ALA A CA 1
ATOM 1383 C C . ALA A 1 171 ? 15.375 -6.600 -3.783 1.00 93.94 171 ALA A C 1
ATOM 1385 O O . ALA A 1 171 ? 16.102 -7.023 -4.680 1.00 93.94 171 ALA A O 1
ATOM 1386 N N . TYR A 1 172 ? 14.860 -5.367 -3.828 1.00 90.62 172 TYR A N 1
ATOM 1387 C CA . TYR A 1 172 ? 15.053 -4.489 -4.987 1.00 90.62 172 TYR A CA 1
ATOM 1388 C C . TYR A 1 172 ? 16.501 -3.988 -5.165 1.00 90.62 172 TYR A C 1
ATOM 1390 O O . TYR A 1 172 ? 17.042 -4.124 -6.268 1.00 90.62 172 TYR A O 1
ATOM 1398 N N . PRO A 1 173 ? 17.188 -3.458 -4.131 1.0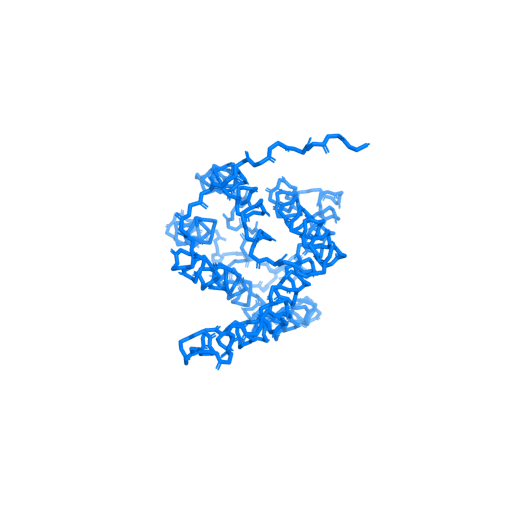0 91.62 173 PRO A N 1
ATOM 1399 C CA . PRO A 1 173 ? 18.619 -3.163 -4.222 1.00 91.62 173 PRO A CA 1
ATOM 1400 C C . PRO A 1 173 ? 19.459 -4.396 -4.563 1.00 91.62 173 PRO A C 1
ATOM 1402 O O . PRO A 1 173 ? 20.374 -4.305 -5.383 1.00 91.62 173 PRO A O 1
ATOM 1405 N N . LEU A 1 174 ? 19.130 -5.553 -3.977 1.00 92.62 174 LEU A N 1
ATOM 1406 C CA . LEU A 1 174 ? 19.826 -6.809 -4.249 1.00 92.62 174 LEU A CA 1
ATOM 1407 C C . LEU A 1 174 ? 19.670 -7.230 -5.717 1.00 92.62 174 LEU A C 1
ATOM 1409 O O . LEU A 1 174 ? 20.658 -7.572 -6.365 1.00 92.62 174 LEU A O 1
ATOM 1413 N N . ALA A 1 175 ? 18.455 -7.127 -6.260 1.00 92.06 175 ALA A N 1
ATOM 1414 C CA . ALA A 1 175 ? 18.157 -7.397 -7.662 1.00 92.06 175 ALA A CA 1
ATOM 1415 C C . ALA A 1 175 ? 18.974 -6.509 -8.605 1.00 92.06 175 ALA A C 1
ATOM 1417 O O . ALA A 1 175 ? 19.504 -6.998 -9.598 1.00 92.06 175 ALA A O 1
ATOM 1418 N N . LYS A 1 176 ? 19.132 -5.221 -8.274 1.00 90.00 176 LYS A N 1
ATOM 1419 C CA . LYS A 1 176 ? 19.952 -4.290 -9.061 1.00 90.00 176 LYS A CA 1
ATOM 1420 C C . LYS A 1 176 ? 21.442 -4.595 -8.992 1.00 90.00 176 LYS A C 1
ATOM 1422 O O . LYS A 1 176 ? 22.114 -4.507 -10.012 1.00 90.00 176 LYS A O 1
ATOM 1427 N N . LYS A 1 177 ? 21.958 -4.916 -7.801 1.00 92.19 177 LYS A N 1
ATOM 1428 C CA . LYS A 1 177 ? 23.395 -5.132 -7.576 1.00 92.19 177 LYS A CA 1
ATOM 1429 C C . LYS A 1 177 ? 23.879 -6.466 -8.141 1.00 92.19 177 LYS A C 1
ATOM 1431 O O . LYS A 1 177 ? 24.974 -6.526 -8.683 1.00 92.19 177 LYS A O 1
ATOM 1436 N N . LEU A 1 178 ? 23.083 -7.523 -7.984 1.00 92.81 178 LEU A N 1
ATOM 1437 C CA . LEU A 1 178 ? 23.439 -8.880 -8.409 1.00 92.81 178 LEU A CA 1
ATOM 1438 C C . LEU A 1 178 ? 22.842 -9.267 -9.767 1.00 92.81 178 LEU A C 1
ATOM 1440 O O . LEU A 1 178 ? 23.042 -10.395 -10.203 1.00 92.81 178 LEU A O 1
ATOM 1444 N N . CYS A 1 179 ? 22.064 -8.382 -10.402 1.00 91.69 179 CYS A N 1
ATOM 1445 C CA . CYS A 1 179 ? 21.292 -8.691 -11.609 1.00 91.69 179 CYS A CA 1
ATOM 1446 C C . CYS A 1 179 ? 20.470 -9.994 -11.479 1.00 91.69 179 CYS A C 1
ATOM 1448 O O . CYS A 1 179 ? 20.340 -10.769 -12.423 1.00 91.69 179 CYS A O 1
ATOM 1450 N N . SER A 1 180 ? 19.922 -10.261 -10.287 1.00 93.19 180 SER A N 1
ATOM 1451 C CA . SER A 1 180 ? 19.230 -11.517 -9.981 1.00 93.19 180 SER A CA 1
ATOM 1452 C C . SER A 1 180 ? 17.738 -11.434 -10.308 1.00 93.19 180 SER A C 1
ATOM 1454 O O . SER A 1 180 ? 17.000 -10.667 -9.681 1.00 93.19 180 SER A O 1
ATOM 1456 N N . VAL A 1 181 ? 17.281 -12.286 -11.235 1.00 91.12 181 VAL A N 1
ATOM 1457 C CA . VAL A 1 181 ? 15.852 -12.457 -11.570 1.00 91.12 181 VAL A CA 1
ATOM 1458 C C . VAL A 1 181 ? 15.052 -12.885 -10.344 1.00 91.12 181 VAL A C 1
ATOM 1460 O O . VAL A 1 181 ? 13.957 -12.378 -10.118 1.00 91.12 181 VAL A O 1
ATOM 1463 N N . THR A 1 182 ? 15.599 -13.779 -9.518 1.00 92.06 182 THR A N 1
ATOM 1464 C CA . THR A 1 182 ? 14.921 -14.280 -8.316 1.00 92.06 182 THR A CA 1
ATOM 1465 C C . THR A 1 182 ? 14.672 -13.158 -7.316 1.00 92.06 182 THR A C 1
ATOM 1467 O O . THR A 1 182 ? 13.549 -12.991 -6.852 1.00 92.06 182 THR A O 1
ATOM 1470 N N . ALA A 1 183 ? 15.686 -12.334 -7.030 1.00 93.31 183 ALA A N 1
ATOM 1471 C CA . ALA A 1 183 ? 15.523 -11.192 -6.132 1.00 93.31 183 ALA A CA 1
ATOM 1472 C C . ALA A 1 183 ? 14.514 -10.174 -6.689 1.00 93.31 183 ALA A C 1
ATOM 1474 O O . ALA A 1 183 ? 13.681 -9.656 -5.945 1.00 93.31 183 ALA A O 1
ATOM 1475 N N . PHE A 1 184 ? 14.540 -9.932 -8.004 1.00 92.75 184 PHE A N 1
ATOM 1476 C CA . PHE A 1 184 ? 13.562 -9.063 -8.658 1.00 92.75 184 PHE A CA 1
ATOM 1477 C C . PHE A 1 184 ? 12.142 -9.631 -8.562 1.00 92.75 184 PHE A C 1
ATOM 1479 O O . PHE A 1 184 ? 11.196 -8.902 -8.274 1.00 92.75 184 PHE A O 1
ATOM 1486 N N . THR A 1 185 ? 12.003 -10.945 -8.721 1.00 92.56 185 THR A N 1
ATOM 1487 C CA . THR A 1 185 ? 10.719 -11.639 -8.628 1.00 92.56 185 THR A CA 1
ATOM 1488 C C . THR A 1 185 ? 10.150 -11.563 -7.218 1.00 92.56 185 THR A C 1
ATOM 1490 O O . THR A 1 185 ? 8.986 -11.207 -7.051 1.00 92.56 185 THR A O 1
ATOM 1493 N N . CYS A 1 186 ? 10.979 -11.789 -6.195 1.00 94.06 186 CYS A N 1
ATOM 1494 C CA . CYS A 1 186 ? 10.587 -11.603 -4.799 1.00 94.06 186 CYS A CA 1
ATOM 1495 C C . CYS A 1 186 ? 10.107 -10.173 -4.521 1.00 94.06 186 CYS A C 1
ATOM 1497 O O . CYS A 1 186 ? 9.123 -9.991 -3.808 1.00 94.06 186 CYS A O 1
ATOM 1499 N N . PHE A 1 187 ? 10.766 -9.162 -5.098 1.00 94.19 187 PHE A N 1
ATOM 1500 C CA . PHE A 1 187 ? 10.327 -7.772 -4.983 1.00 94.19 187 PHE A CA 1
ATOM 1501 C C . PHE A 1 187 ? 8.948 -7.547 -5.621 1.00 94.19 187 PHE A C 1
ATOM 1503 O O . PHE A 1 187 ? 8.062 -7.012 -4.961 1.00 94.19 187 PHE A O 1
ATOM 1510 N N . VAL A 1 188 ? 8.740 -7.991 -6.866 1.00 93.69 188 VAL A N 1
ATOM 1511 C CA . VAL A 1 188 ? 7.465 -7.805 -7.585 1.00 93.69 188 VAL A CA 1
ATOM 1512 C C . VAL A 1 188 ? 6.312 -8.532 -6.886 1.00 93.69 188 VAL A C 1
ATOM 1514 O O . VAL A 1 188 ? 5.258 -7.944 -6.653 1.00 93.69 188 VAL A O 1
ATOM 1517 N N . VAL A 1 189 ? 6.516 -9.789 -6.486 1.00 94.31 189 VAL A N 1
ATOM 1518 C CA . VAL A 1 189 ? 5.513 -10.550 -5.722 1.00 94.31 189 VAL A CA 1
ATOM 1519 C C . VAL A 1 189 ? 5.235 -9.874 -4.380 1.00 94.31 189 VAL A C 1
ATOM 1521 O O . VAL A 1 189 ? 4.082 -9.767 -3.967 1.00 94.31 189 VAL A O 1
ATOM 1524 N N . GLY A 1 190 ? 6.270 -9.364 -3.714 1.00 94.50 190 GLY A N 1
ATOM 1525 C CA . GLY A 1 190 ? 6.119 -8.615 -2.476 1.00 94.50 190 GLY A CA 1
ATOM 1526 C C . GLY A 1 190 ? 5.295 -7.334 -2.649 1.00 94.50 190 GLY A C 1
ATOM 1527 O O . GLY A 1 190 ? 4.423 -7.074 -1.823 1.00 94.50 190 GLY A O 1
ATOM 1528 N N . GLU A 1 191 ? 5.472 -6.576 -3.740 1.00 92.75 191 GLU A N 1
ATOM 1529 C CA . GLU A 1 191 ? 4.592 -5.439 -4.064 1.00 92.75 191 GLU A CA 1
ATOM 1530 C C . GLU A 1 191 ? 3.126 -5.884 -4.161 1.00 92.75 191 GLU A C 1
ATOM 1532 O O . GLU A 1 191 ? 2.247 -5.252 -3.570 1.00 92.75 191 GLU A O 1
ATOM 1537 N N . TYR A 1 192 ? 2.856 -6.999 -4.850 1.00 93.88 192 TYR A N 1
ATOM 1538 C CA . TYR A 1 192 ? 1.497 -7.525 -4.999 1.00 93.88 192 TYR A CA 1
ATOM 1539 C C . TYR A 1 192 ? 0.897 -7.904 -3.646 1.00 93.88 192 TYR A C 1
ATOM 1541 O O . TYR A 1 192 ? -0.266 -7.602 -3.387 1.00 93.88 192 TYR A O 1
ATOM 1549 N N .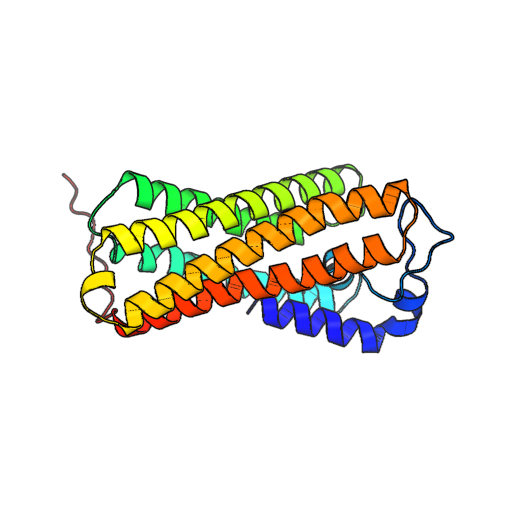 VAL A 1 193 ? 1.679 -8.527 -2.764 1.00 95.12 193 VAL A N 1
ATOM 1550 C CA . VAL A 1 193 ? 1.229 -8.907 -1.420 1.00 95.12 193 VAL A CA 1
ATOM 1551 C C . VAL A 1 193 ? 0.966 -7.674 -0.548 1.00 95.12 193 VAL A C 1
ATOM 1553 O O . VAL A 1 193 ? -0.061 -7.625 0.129 1.00 95.12 193 VAL A O 1
ATOM 1556 N N . LEU A 1 194 ? 1.815 -6.640 -0.594 1.00 93.69 194 LEU A N 1
ATOM 1557 C CA . LEU A 1 194 ? 1.597 -5.394 0.162 1.00 93.69 194 LEU A CA 1
ATOM 1558 C C . LEU A 1 194 ? 0.268 -4.722 -0.198 1.00 93.69 194 LEU A C 1
ATOM 1560 O O . LEU A 1 194 ? -0.443 -4.226 0.681 1.0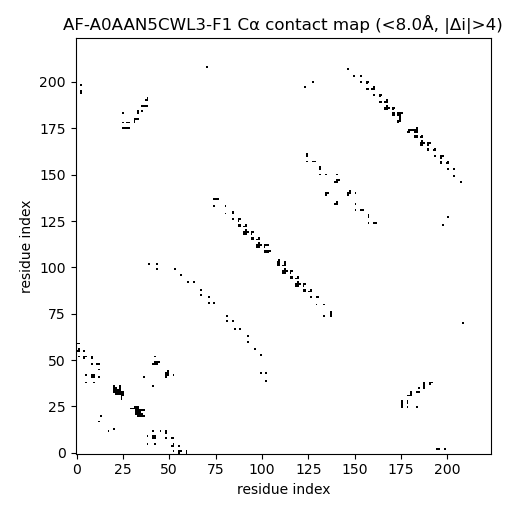0 93.69 194 LEU A O 1
ATOM 1564 N N . ILE A 1 195 ? -0.095 -4.756 -1.479 1.00 91.75 195 ILE A N 1
ATOM 1565 C CA . ILE A 1 195 ? -1.352 -4.192 -1.980 1.00 91.75 195 ILE A CA 1
ATOM 1566 C C . ILE A 1 195 ? -2.573 -4.981 -1.505 1.00 91.75 195 ILE A C 1
ATOM 1568 O O . ILE A 1 195 ? -3.623 -4.369 -1.324 1.00 91.75 195 ILE A O 1
ATOM 1572 N N . ALA A 1 196 ? -2.460 -6.289 -1.253 1.00 93.00 196 ALA A N 1
ATOM 1573 C CA . ALA A 1 196 ? -3.520 -7.076 -0.614 1.00 93.00 196 ALA A CA 1
ATOM 1574 C C . ALA A 1 196 ? -3.597 -6.837 0.898 1.00 93.00 196 ALA A C 1
ATOM 1576 O O . ALA A 1 196 ? -4.687 -6.730 1.456 1.00 93.00 196 ALA A O 1
ATOM 1577 N N . LEU A 1 197 ? -2.460 -6.743 1.585 1.00 95.25 197 LEU A N 1
ATOM 1578 C CA . LEU A 1 197 ? -2.436 -6.670 3.046 1.00 95.25 197 LEU A CA 1
ATOM 1579 C C . LEU A 1 197 ? -3.075 -5.380 3.587 1.00 95.25 197 LEU A C 1
ATOM 1581 O O . LEU A 1 197 ? -3.842 -5.446 4.549 1.00 95.25 197 LEU A O 1
ATOM 1585 N N . ASN A 1 198 ? -2.836 -4.225 2.950 1.00 93.06 198 ASN A N 1
ATOM 1586 C CA . ASN A 1 198 ? -3.440 -2.955 3.382 1.00 93.06 198 ASN A CA 1
ATOM 1587 C C . ASN A 1 198 ? -4.990 -2.970 3.379 1.00 93.06 198 ASN A C 1
ATOM 1589 O O . ASN A 1 198 ? -5.600 -2.750 4.427 1.00 93.06 198 ASN A O 1
ATOM 1593 N N . PRO A 1 199 ? -5.684 -3.260 2.262 1.00 91.81 199 PRO A N 1
ATOM 1594 C CA . PRO A 1 199 ? -7.141 -3.334 2.252 1.00 91.81 199 PRO A CA 1
ATOM 1595 C C . PRO A 1 199 ? -7.676 -4.487 3.108 1.00 91.81 199 PRO A C 1
ATOM 1597 O O . PRO A 1 199 ? -8.762 -4.329 3.655 1.00 91.81 199 PRO A O 1
ATOM 1600 N N . CYS A 1 200 ? -6.958 -5.606 3.271 1.00 94.06 200 CYS A N 1
ATOM 1601 C CA . CYS A 1 200 ? -7.365 -6.672 4.192 1.00 94.06 200 CYS A CA 1
ATOM 1602 C C . CYS A 1 200 ? -7.458 -6.154 5.632 1.00 94.06 200 CYS A C 1
ATOM 1604 O O . CYS A 1 200 ? -8.477 -6.365 6.289 1.00 94.06 200 CYS A O 1
ATOM 1606 N N . PHE A 1 201 ? -6.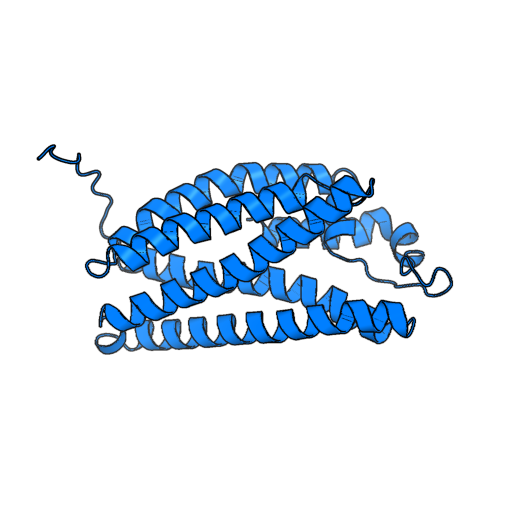452 -5.401 6.092 1.00 95.06 201 PHE A N 1
ATOM 1607 C CA . PHE A 1 201 ? -6.487 -4.744 7.400 1.00 95.06 201 PHE A CA 1
ATOM 1608 C C . PHE A 1 201 ? -7.713 -3.830 7.536 1.00 95.06 201 PHE A C 1
ATOM 1610 O O . PHE A 1 201 ? -8.508 -3.971 8.466 1.00 95.06 201 PHE A O 1
ATOM 1617 N N . TRP A 1 202 ? -7.915 -2.927 6.573 1.00 91.94 202 TRP A N 1
ATOM 1618 C CA . TRP A 1 202 ? -9.031 -1.977 6.608 1.00 91.94 202 TRP A CA 1
ATOM 1619 C C . TRP A 1 202 ? -10.401 -2.626 6.462 1.00 91.94 202 TRP A C 1
ATOM 1621 O O . TRP A 1 202 ? -11.365 -2.129 7.033 1.00 91.94 202 TRP A O 1
ATOM 1631 N N . THR A 1 203 ? -10.501 -3.743 5.746 1.00 91.62 203 THR A N 1
ATOM 1632 C CA . THR A 1 203 ? -11.751 -4.500 5.623 1.00 91.62 203 THR A CA 1
ATOM 1633 C C . THR A 1 203 ? -12.184 -5.037 6.981 1.00 91.62 203 THR A C 1
ATOM 1635 O O . THR A 1 203 ? -13.356 -4.912 7.323 1.00 91.62 203 THR A O 1
ATOM 1638 N N . ILE A 1 204 ? -11.249 -5.547 7.789 1.00 91.94 204 ILE A N 1
ATOM 1639 C CA . ILE A 1 204 ? -11.550 -5.984 9.159 1.00 91.94 204 ILE A CA 1
ATOM 1640 C C . ILE A 1 204 ? -12.021 -4.792 9.992 1.00 91.94 204 ILE A C 1
ATOM 1642 O O . ILE A 1 204 ? -13.072 -4.871 10.617 1.00 91.94 204 ILE A O 1
ATOM 1646 N N . VAL A 1 205 ? -11.297 -3.666 9.945 1.00 90.31 205 VAL A N 1
ATOM 1647 C CA . VAL A 1 205 ? -11.670 -2.445 10.686 1.00 90.31 205 VAL A CA 1
ATOM 1648 C C . VAL A 1 205 ? -13.080 -1.966 10.315 1.00 90.31 205 VAL A C 1
ATOM 1650 O O . VAL A 1 205 ? -13.869 -1.636 11.193 1.00 90.31 205 VAL A O 1
ATOM 1653 N N . ILE A 1 206 ? -13.421 -1.948 9.023 1.00 88.81 206 ILE A N 1
ATOM 1654 C CA . ILE A 1 206 ? -14.745 -1.521 8.542 1.00 88.81 206 ILE A CA 1
ATOM 1655 C C . ILE A 1 206 ? -15.830 -2.522 8.948 1.00 88.81 206 ILE A C 1
ATOM 1657 O O . ILE A 1 206 ? -16.930 -2.117 9.321 1.00 88.81 206 ILE A O 1
ATOM 1661 N N . PHE A 1 207 ? -15.545 -3.823 8.869 1.00 88.19 207 PHE A N 1
ATOM 1662 C CA . PHE A 1 207 ? -16.508 -4.859 9.232 1.00 88.19 207 PHE A CA 1
ATOM 1663 C C . PHE A 1 207 ? -16.867 -4.798 10.720 1.00 88.19 207 PHE A C 1
ATOM 1665 O O . PHE A 1 207 ? -18.032 -4.940 11.081 1.00 88.19 207 PHE A O 1
ATOM 1672 N N . GLU A 1 208 ? -15.883 -4.517 11.573 1.00 84.62 208 GLU A N 1
ATOM 1673 C CA . GLU A 1 208 ? -16.104 -4.269 12.998 1.00 84.62 208 GLU A CA 1
ATOM 1674 C C . GLU A 1 208 ? -16.885 -2.982 13.238 1.00 84.62 208 GLU A C 1
ATOM 1676 O O . GLU A 1 208 ? -17.896 -3.005 13.936 1.00 84.62 208 GLU A O 1
ATOM 1681 N N . PHE A 1 209 ? -16.472 -1.888 12.590 1.00 83.75 209 PHE A N 1
ATOM 1682 C CA . PHE A 1 209 ? -17.155 -0.600 12.675 1.00 83.75 209 PHE A CA 1
ATOM 1683 C C . PHE A 1 209 ? -18.645 -0.728 12.331 1.00 83.75 209 PHE A C 1
ATOM 1685 O O . PHE A 1 209 ? -19.491 -0.226 13.059 1.00 83.75 209 PHE A O 1
ATOM 1692 N N . ARG A 1 210 ? -18.990 -1.462 11.262 1.00 83.25 210 ARG A N 1
ATOM 1693 C CA . ARG A 1 210 ? -20.386 -1.711 10.860 1.00 83.25 210 ARG A CA 1
ATOM 1694 C C . ARG A 1 210 ? -21.226 -2.327 11.983 1.00 83.25 210 ARG A C 1
ATOM 1696 O O . ARG A 1 210 ? -22.425 -2.081 12.032 1.00 83.25 210 ARG A O 1
ATOM 1703 N N . ARG A 1 211 ? -20.626 -3.167 12.826 1.00 75.75 211 ARG A N 1
ATOM 1704 C CA . ARG A 1 211 ? -21.333 -3.888 13.888 1.00 75.75 211 ARG A CA 1
ATOM 1705 C C . ARG A 1 211 ? -21.580 -3.014 15.116 1.00 75.75 211 ARG A C 1
ATOM 1707 O O . ARG A 1 211 ? -22.598 -3.184 15.768 1.00 75.75 211 ARG A O 1
ATOM 1714 N N . GLU A 1 212 ? -20.652 -2.111 15.416 1.00 70.56 212 GLU A N 1
ATOM 1715 C CA . GLU A 1 212 ? -20.717 -1.220 16.585 1.00 70.56 212 GLU A CA 1
ATOM 1716 C C . GLU A 1 212 ? -21.452 0.098 16.291 1.00 70.56 212 GLU A C 1
ATOM 1718 O O . GLU A 1 212 ? -21.840 0.817 17.209 1.00 70.56 212 GLU A O 1
ATOM 1723 N N . PHE A 1 213 ? -21.644 0.444 15.017 1.00 67.56 213 PHE A N 1
ATOM 1724 C CA . PHE A 1 213 ? -22.200 1.735 14.630 1.00 67.56 213 PHE A CA 1
ATOM 1725 C C . PHE A 1 213 ? -23.735 1.742 14.610 1.00 67.56 213 PHE A C 1
ATOM 1727 O O . PHE A 1 213 ? -24.358 1.275 13.657 1.00 67.56 213 PHE A O 1
ATOM 1734 N N . GLU A 1 214 ? -24.343 2.356 15.628 1.00 61.03 214 GLU A N 1
ATOM 1735 C CA . GLU A 1 214 ? -25.800 2.556 15.724 1.00 61.03 214 GLU A CA 1
ATOM 1736 C C . GLU A 1 214 ? -26.314 3.806 14.973 1.00 61.03 214 GLU A C 1
ATOM 1738 O O . GLU A 1 214 ? -27.522 3.989 14.828 1.00 61.03 214 GLU A O 1
ATOM 1743 N N . GLY A 1 215 ? -25.431 4.670 14.453 1.00 57.44 215 GLY A N 1
ATOM 1744 C CA . GLY A 1 215 ? -25.824 5.844 13.665 1.00 57.44 215 GLY A CA 1
ATOM 1745 C C . GLY A 1 215 ? -24.842 7.017 13.732 1.00 57.44 215 GLY A C 1
ATOM 1746 O O . GLY A 1 215 ? -23.960 7.079 14.584 1.00 57.44 215 GLY A O 1
ATOM 1747 N N . PHE A 1 216 ? -24.997 7.973 12.810 1.00 58.25 216 PHE A N 1
ATOM 1748 C CA . PHE A 1 216 ? -24.140 9.158 12.700 1.00 58.25 216 PHE A CA 1
ATOM 1749 C C . PHE A 1 216 ? -24.767 10.360 13.413 1.00 58.25 216 PHE A C 1
ATOM 1751 O O . PHE A 1 216 ? -25.851 10.801 13.037 1.00 58.25 216 PHE A O 1
ATOM 1758 N N . GLN A 1 217 ? -24.072 10.939 14.396 1.00 53.97 217 GLN A N 1
ATOM 1759 C CA . GLN A 1 217 ? -24.444 12.236 14.969 1.00 53.97 217 GLN A CA 1
ATOM 1760 C C . GLN A 1 217 ? -23.453 13.318 14.523 1.00 53.97 217 GLN A C 1
ATOM 1762 O O . GLN A 1 217 ? -22.328 13.401 15.019 1.00 53.97 217 GLN A O 1
ATOM 1767 N N . VAL A 1 218 ? -23.883 14.188 13.601 1.00 54.62 218 VAL A N 1
ATOM 1768 C CA . VAL A 1 218 ? -23.198 15.464 13.342 1.00 54.62 218 VAL A CA 1
ATOM 1769 C C . VAL A 1 218 ? -23.547 16.416 14.475 1.00 54.62 218 VAL A C 1
ATOM 1771 O O . VAL A 1 218 ? -24.518 17.165 14.403 1.00 54.62 218 VAL A O 1
ATOM 1774 N N . VAL A 1 219 ? -22.771 16.385 15.552 1.00 52.19 219 VAL A N 1
ATOM 1775 C CA . VAL A 1 219 ? -22.905 17.381 16.617 1.00 52.19 219 VAL A CA 1
ATOM 1776 C C . VAL A 1 219 ? -22.127 18.633 16.230 1.00 52.19 219 VAL A C 1
ATOM 1778 O O . VAL A 1 219 ? -20.903 18.605 16.088 1.00 52.19 219 VAL A O 1
ATOM 1781 N N . SER A 1 220 ? -22.838 19.748 16.049 1.00 48.94 220 SER A N 1
ATOM 1782 C CA . SER A 1 220 ? -22.219 21.057 15.841 1.00 48.94 220 SER A CA 1
ATOM 1783 C C . SER A 1 220 ? -21.309 21.385 17.024 1.00 48.94 220 SER A C 1
ATOM 1785 O O . SER A 1 220 ? -21.742 21.310 18.178 1.00 48.94 220 SER A O 1
ATOM 1787 N N . VAL A 1 221 ? -20.065 21.786 16.757 1.00 49.09 221 VAL A N 1
ATOM 1788 C CA . VAL A 1 221 ? -19.150 22.248 17.804 1.00 49.09 221 VAL A CA 1
ATOM 1789 C C . VAL A 1 221 ? -19.734 23.510 18.436 1.00 49.09 221 VAL A C 1
ATOM 1791 O O . VAL A 1 221 ? -19.753 24.574 17.819 1.00 49.09 221 VAL A O 1
ATOM 1794 N N . LYS A 1 222 ? -20.226 23.401 19.674 1.00 44.12 222 LYS A N 1
ATOM 1795 C CA . LYS A 1 222 ? -20.623 24.568 20.467 1.00 44.12 222 LYS A CA 1
ATOM 1796 C C . LYS A 1 222 ? -19.352 25.377 20.745 1.00 44.12 222 LYS A C 1
ATOM 1798 O O . LYS A 1 222 ? -18.441 24.867 21.399 1.00 44.12 222 LYS A O 1
ATOM 1803 N N . LYS A 1 223 ? -19.265 26.601 20.210 1.00 48.34 223 LYS A N 1
ATOM 1804 C CA . LYS A 1 223 ? -18.189 27.548 20.544 1.00 48.34 223 LYS A CA 1
ATOM 1805 C C . LYS A 1 223 ? -18.180 27.743 22.067 1.00 48.34 223 LYS A C 1
ATOM 1807 O O . LYS A 1 223 ? -19.222 28.072 22.633 1.00 48.34 223 LYS A O 1
ATOM 1812 N N . ARG A 1 224 ? -17.037 27.475 22.701 1.00 44.97 224 ARG A N 1
ATOM 1813 C CA . ARG A 1 224 ? -16.722 27.918 24.065 1.00 44.97 224 ARG A CA 1
ATOM 1814 C C . ARG A 1 224 ? -15.927 29.204 23.976 1.00 44.97 224 ARG A C 1
ATOM 1816 O O . ARG A 1 224 ? -15.085 29.274 23.053 1.00 44.97 224 ARG A O 1
#

Secondary structure (DSSP, 8-state):
-HHHHHHHHHHHHHHHSHHHHHT-EETTEEEEE-SS--HHHHHHHSTTHHHHHHHHHHHHHHHHHHHHHHGGGG--S-HHHHHHHHHHHHHHHHHHHHHHHS-TTSHHHHHHHHHHHHHHHHHHHHHHHHHHHHHHHTSGGGT-HHHHHHHHHHHHHHHHHHHHHHHHHHHHHHHHHHT-HHHHHHHHHHHHHHHHHHHHHHHHHHHHHHHH------------

Sequence (224 aa):
LPALSIYLCIISSFFSNADQIAYYSIPTCPHVKSGITPVSYTIATWAPQRQLWMISLLLHFPARTLLMMMIPQMWLTGRRWRLSFYVLTSIESLSLACLSLFHKETNVQNRVHVISFTLWWISTILVMGIVTHLKRTTGHINQEAYVYRSWILQIFIMCAFILVSCTCAIAYPLAKKLCSVTAFTCFVVGEYVLIALNPCFWTIVIFEFRREFEGFQVVSVKKR

Organism: NCBI:txid1317129

Solvent-accessible surface area (backbone atoms only — not comparable to full-atom values): 12182 Å² total; per-residue (Å²): 106,56,53,60,48,48,51,50,23,48,55,49,41,56,72,76,40,40,71,64,39,52,67,35,45,47,94,82,32,74,88,43,60,30,81,67,72,45,66,75,52,46,42,62,75,40,86,65,31,29,58,54,43,50,53,36,49,65,60,41,50,62,58,50,53,52,50,63,65,54,60,55,67,77,52,87,71,55,73,64,59,50,51,51,44,55,54,30,51,50,46,22,53,52,17,51,49,48,35,72,69,33,55,77,85,44,78,66,30,36,52,52,20,53,52,19,48,50,46,22,52,54,23,48,55,53,40,55,49,48,55,57,49,52,51,60,75,68,49,59,44,81,76,35,75,65,52,37,53,53,50,52,50,43,51,52,41,51,53,50,40,51,51,42,48,54,50,30,67,50,21,45,59,47,14,59,76,68,60,33,62,66,35,39,47,53,20,37,52,28,54,56,49,48,50,50,39,56,56,53,45,49,48,53,55,50,57,51,47,65,74,72,58,90,73,89,78,90,73,77,83,76,85,127

Radius of gyration: 19.65 Å; Cα contacts (8 Å, |Δi|>4): 212; chains: 1; bounding box: 49×42×52 Å

pLDDT: mean 86.39, std 9.89, range [44.12, 97.19]